Protein AF-A0A5B1R1D9-F1 (afdb_monomer_lite)

Radius of gyration: 29.88 Å; chains: 1; bounding box: 105×43×85 Å

Foldseek 3Di:
DDDDDDDDDDDDDDDDDDDDDPPDDDPPPDDPPLLVFQAPADPVRDQDQFDPVQLVVQVVLLVVLLVVCCVPVVLVPADFDDDDPVCVVVFLVLLVLLQVLLVVCVVCLSRSLRRGDPVRSNVLSSLSSVSNVLSVQQNVQVPDPHRTHNDDPVRSVVSSVSSVSSVVSSVVSVVVVVVVVVVPDDPDPPPDDDD

Structure (mmCIF, N/CA/C/O backbone):
data_AF-A0A5B1R1D9-F1
#
_entry.id   AF-A0A5B1R1D9-F1
#
loop_
_atom_site.group_PDB
_atom_site.id
_atom_site.type_symbol
_atom_site.label_atom_id
_atom_site.label_alt_id
_atom_site.label_comp_id
_atom_site.label_asym_id
_atom_site.label_entity_id
_atom_site.label_seq_id
_atom_site.pdbx_PDB_ins_code
_atom_site.Cartn_x
_atom_site.Cartn_y
_atom_site.Cartn_z
_atom_site.occupancy
_atom_site.B_iso_or_equiv
_atom_site.auth_seq_id
_atom_site.auth_comp_id
_atom_site.auth_asym_id
_atom_site.auth_atom_id
_atom_site.pdbx_PDB_model_num
ATOM 1 N N . MET A 1 1 ? -73.160 0.948 -35.561 1.00 44.47 1 MET A N 1
ATOM 2 C CA . MET A 1 1 ? -73.111 1.882 -36.702 1.00 44.47 1 MET A CA 1
ATOM 3 C C . MET A 1 1 ? -71.774 1.713 -37.413 1.00 44.47 1 MET A C 1
ATOM 5 O O . MET A 1 1 ? -70.763 1.690 -36.722 1.00 44.47 1 MET A O 1
ATOM 9 N N . PRO A 1 2 ? -71.786 1.497 -38.738 1.00 58.62 2 PRO A N 1
ATOM 10 C CA . PRO A 1 2 ? -70.609 1.308 -39.593 1.00 58.62 2 PRO A CA 1
ATOM 11 C C . PRO A 1 2 ? -70.037 2.664 -40.048 1.00 58.62 2 PRO A C 1
ATOM 13 O O . PRO A 1 2 ? -70.790 3.632 -40.031 1.00 58.62 2 PRO A O 1
ATOM 16 N N . HIS A 1 3 ? -68.767 2.724 -40.475 1.00 57.34 3 HIS A N 1
ATOM 17 C CA . HIS A 1 3 ? -68.218 3.563 -41.574 1.00 57.34 3 HIS A CA 1
ATOM 18 C C . HIS A 1 3 ? -66.685 3.362 -41.628 1.00 57.34 3 HIS A C 1
ATOM 20 O O . HIS A 1 3 ? -65.995 3.669 -40.666 1.00 57.34 3 HIS A O 1
ATOM 26 N N . GLN A 1 4 ? -66.161 2.570 -42.570 1.00 53.78 4 GLN A N 1
ATOM 27 C CA . GLN A 1 4 ? -65.771 2.900 -43.959 1.00 53.78 4 GLN A CA 1
ATOM 28 C C . GLN A 1 4 ? -64.360 3.528 -44.094 1.00 53.78 4 GLN A C 1
ATOM 30 O O . GLN A 1 4 ? -64.168 4.720 -43.892 1.00 53.78 4 GLN A O 1
ATOM 35 N N . GLN A 1 5 ? -63.402 2.678 -44.504 1.00 50.50 5 GLN A N 1
ATOM 36 C CA . GLN A 1 5 ? -62.302 2.966 -45.460 1.00 50.50 5 GLN A CA 1
ATOM 37 C C . GLN A 1 5 ? -62.889 3.458 -46.813 1.00 50.50 5 GLN A C 1
ATOM 39 O O . GLN A 1 5 ? -64.090 3.240 -46.990 1.00 50.50 5 GLN A O 1
ATOM 44 N N . PRO A 1 6 ? -62.146 4.022 -47.808 1.00 66.62 6 PRO A N 1
ATOM 45 C CA . PRO A 1 6 ? -60.776 3.685 -48.267 1.00 66.62 6 PRO A CA 1
ATOM 46 C C . PRO A 1 6 ? -59.923 4.943 -48.639 1.00 66.62 6 PRO A C 1
ATOM 48 O O . PRO A 1 6 ? -60.362 6.060 -48.413 1.00 66.62 6 PRO A O 1
ATOM 51 N N . GLN A 1 7 ? -58.667 4.872 -49.111 1.00 55.12 7 GLN A N 1
ATOM 52 C CA . GLN A 1 7 ? -58.340 4.851 -50.553 1.00 55.12 7 GLN A CA 1
ATOM 53 C C . GLN A 1 7 ? -56.812 4.755 -50.800 1.00 55.12 7 GLN A C 1
ATOM 55 O O . GLN A 1 7 ? -56.013 5.400 -50.127 1.00 55.12 7 GLN A O 1
ATOM 60 N N . GLN A 1 8 ? -56.453 3.916 -51.779 1.00 55.78 8 GLN A N 1
ATOM 61 C CA . GLN A 1 8 ? -55.128 3.610 -52.352 1.00 55.78 8 GLN A CA 1
ATOM 62 C C . GLN A 1 8 ? -54.678 4.691 -53.362 1.00 55.78 8 GLN A C 1
ATOM 64 O O . GLN A 1 8 ? -55.538 5.330 -53.966 1.00 55.78 8 GLN A O 1
ATOM 69 N N . SER A 1 9 ? -53.381 4.873 -53.666 1.00 54.44 9 SER A N 1
ATOM 70 C CA . SER A 1 9 ? -52.632 4.331 -54.846 1.00 54.44 9 SER A CA 1
ATOM 71 C C . SER A 1 9 ? -51.340 5.187 -55.075 1.00 54.44 9 SER A C 1
ATOM 73 O O . SER A 1 9 ? -51.210 6.201 -54.394 1.00 54.44 9 SER A O 1
ATOM 75 N N . PRO A 1 10 ? -50.469 4.965 -56.093 1.00 57.84 10 PRO A N 1
ATOM 76 C CA . PRO A 1 10 ? -49.527 3.856 -56.319 1.00 57.84 10 PRO A CA 1
ATOM 77 C C . PRO A 1 10 ? -48.052 4.314 -56.616 1.00 57.84 10 PRO A C 1
ATOM 79 O O . PRO A 1 10 ? -47.733 5.496 -56.594 1.00 57.84 10 PRO A O 1
ATOM 82 N N . ALA A 1 11 ? -47.185 3.318 -56.875 1.00 47.16 11 ALA A N 1
ATOM 83 C CA . ALA A 1 11 ? -45.729 3.241 -57.187 1.00 47.16 11 ALA A CA 1
ATOM 84 C C . ALA A 1 11 ? -45.217 4.103 -58.404 1.00 47.16 11 ALA A C 1
ATOM 86 O O . ALA A 1 11 ? -46.068 4.785 -58.971 1.00 47.16 11 ALA A O 1
ATOM 87 N N . PRO A 1 12 ? -43.938 4.063 -58.919 1.00 56.94 12 PRO A N 1
ATOM 88 C CA . PRO A 1 12 ? -42.865 3.057 -58.720 1.00 56.94 12 PRO A CA 1
ATOM 89 C C . PRO A 1 12 ? -41.354 3.492 -58.836 1.00 56.94 12 PRO A C 1
ATOM 91 O O . PRO A 1 12 ? -41.014 4.616 -59.179 1.00 56.94 12 PRO A O 1
ATOM 94 N N . SER A 1 13 ? -40.466 2.499 -58.629 1.00 50.03 13 SER A N 1
ATOM 95 C CA . SER A 1 13 ? -39.144 2.257 -59.274 1.00 50.03 13 SER A CA 1
ATOM 96 C C . SER A 1 13 ? -37.893 3.117 -58.985 1.00 50.03 13 SER A C 1
ATOM 98 O O . SER A 1 13 ? -37.795 4.250 -59.441 1.00 50.03 13 SER A O 1
ATOM 100 N N . GLN A 1 14 ? -36.851 2.478 -58.417 1.00 54.19 14 GLN A N 1
ATOM 101 C CA . GLN A 1 14 ? -35.516 2.186 -59.024 1.00 54.19 14 GLN A CA 1
ATOM 102 C C . GLN A 1 14 ? -34.505 1.806 -57.911 1.00 54.19 14 GLN A C 1
ATOM 104 O O . GLN A 1 14 ? -34.339 2.544 -56.951 1.00 54.19 14 GLN A O 1
ATOM 109 N N . GLN A 1 15 ? -34.041 0.551 -57.829 1.00 43.66 15 GLN A N 1
ATOM 110 C CA . GLN A 1 15 ? -32.824 -0.023 -58.449 1.00 43.66 15 GLN A CA 1
ATOM 111 C C . GLN A 1 15 ? -31.473 0.528 -57.922 1.00 43.66 15 GLN A C 1
ATOM 113 O O . GLN A 1 15 ? -31.020 1.553 -58.404 1.00 43.66 15 GLN A O 1
ATOM 118 N N . SER A 1 16 ? -30.868 -0.247 -56.993 1.00 43.53 16 SER A N 1
ATOM 119 C CA . SER A 1 16 ? -29.450 -0.690 -56.825 1.00 43.53 16 SER A CA 1
ATOM 120 C C . SER A 1 16 ? -28.264 0.311 -56.915 1.00 43.53 16 SER A C 1
ATOM 122 O O . SER A 1 16 ? -28.407 1.340 -57.557 1.00 43.53 16 SER A O 1
ATOM 124 N N . PRO A 1 17 ? -27.041 0.013 -56.386 1.00 53.25 17 PRO A N 1
ATOM 125 C CA . PRO A 1 17 ? -26.526 -1.250 -55.836 1.00 53.25 17 PRO A CA 1
ATOM 126 C C . PRO A 1 17 ? -25.773 -1.138 -54.482 1.00 53.25 17 PRO A C 1
ATOM 128 O O . PRO A 1 17 ? -25.649 -0.083 -53.871 1.00 53.25 17 PRO A O 1
ATOM 131 N N . LEU A 1 18 ? -25.278 -2.300 -54.044 1.00 52.84 18 LEU A N 1
ATOM 132 C CA . LEU A 1 18 ? -24.386 -2.559 -52.917 1.00 52.84 18 LEU A CA 1
ATOM 133 C C . LEU A 1 18 ? -23.243 -1.541 -52.757 1.00 52.84 18 LEU A C 1
ATOM 135 O O . LEU A 1 18 ? -22.461 -1.339 -53.685 1.00 52.84 18 LEU A O 1
ATOM 139 N N . GLN A 1 19 ? -23.036 -1.070 -51.526 1.00 51.59 19 GLN A N 1
ATOM 140 C CA . GLN A 1 19 ? -21.701 -0.708 -51.062 1.00 51.59 19 GLN A CA 1
ATOM 141 C C . GLN A 1 19 ? -21.486 -1.239 -49.646 1.00 51.59 19 GLN A C 1
ATOM 143 O O . GLN A 1 19 ? -22.067 -0.784 -48.663 1.00 51.59 19 GLN A O 1
ATOM 148 N N . SER A 1 20 ? -20.685 -2.295 -49.603 1.00 50.81 20 SER A N 1
ATOM 149 C CA . SER A 1 20 ? -20.106 -2.887 -48.416 1.00 50.81 20 SER A CA 1
ATOM 150 C C . SER A 1 20 ? -19.097 -1.904 -47.829 1.00 50.81 20 SER A C 1
ATOM 152 O O . SER A 1 20 ? -17.991 -1.805 -48.349 1.00 50.81 20 SER A O 1
ATOM 154 N N . ASP A 1 21 ? -19.448 -1.218 -46.745 1.00 45.75 21 ASP A N 1
ATOM 155 C CA . ASP A 1 21 ? -18.449 -0.626 -45.855 1.00 45.75 21 ASP A CA 1
ATOM 156 C C . ASP A 1 21 ? -18.510 -1.358 -44.516 1.00 45.75 21 ASP A C 1
ATOM 158 O O . ASP A 1 21 ? -19.219 -1.019 -43.567 1.00 45.75 21 ASP A O 1
ATOM 162 N N . GLN A 1 22 ? -17.796 -2.481 -44.515 1.00 50.91 22 GLN A N 1
ATOM 163 C CA . GLN A 1 22 ? -17.362 -3.190 -43.328 1.00 50.91 22 GLN A CA 1
ATOM 164 C C . GLN A 1 22 ? -16.321 -2.302 -42.641 1.00 50.91 22 GLN A C 1
ATOM 166 O O . GLN A 1 22 ? -15.119 -2.529 -42.760 1.00 50.91 22 GLN A O 1
ATOM 171 N N . GLN A 1 23 ? -16.782 -1.257 -41.949 1.00 48.56 23 GLN A N 1
ATOM 172 C CA . GLN A 1 23 ? -15.903 -0.454 -41.116 1.00 48.56 23 GLN A CA 1
ATOM 173 C C . GLN A 1 23 ? -15.704 -1.186 -39.794 1.00 48.56 23 GLN A C 1
ATOM 175 O O . GLN A 1 23 ? -16.519 -1.159 -38.869 1.00 48.56 23 GLN A O 1
ATOM 180 N N . SER A 1 24 ? -14.606 -1.927 -39.793 1.00 47.88 24 SER A N 1
ATOM 181 C CA . SER A 1 24 ? -14.054 -2.669 -38.684 1.00 47.88 24 SER A CA 1
ATOM 182 C C . SER A 1 24 ? -14.042 -1.858 -37.397 1.00 47.88 24 SER A C 1
ATOM 184 O O . SER A 1 24 ? -13.591 -0.716 -37.324 1.00 47.88 24 SER A O 1
ATOM 186 N N . GLN A 1 25 ? -14.506 -2.549 -36.365 1.00 50.06 25 GLN A N 1
ATOM 187 C CA . GLN A 1 25 ? -14.185 -2.325 -34.974 1.00 50.06 25 GLN A CA 1
ATOM 188 C C . GLN A 1 25 ? -12.697 -1.998 -34.798 1.00 50.06 25 GLN A C 1
ATOM 190 O O . GLN A 1 25 ? -11.823 -2.819 -35.058 1.00 50.06 25 GLN A O 1
ATOM 195 N N . SER A 1 26 ? -12.427 -0.837 -34.227 1.00 46.50 26 SER A N 1
ATOM 196 C CA . SER A 1 26 ? -11.326 -0.677 -33.284 1.00 46.50 26 SER A CA 1
ATOM 197 C C . SER A 1 26 ? -11.817 0.266 -32.201 1.00 46.50 26 SER A C 1
ATOM 199 O O . SER A 1 26 ? -11.442 1.433 -32.113 1.00 46.50 26 SER A O 1
ATOM 201 N N . GLN A 1 27 ? -12.745 -0.262 -31.401 1.00 43.56 27 GLN A N 1
ATOM 202 C CA . GLN A 1 27 ? -13.033 0.261 -30.080 1.00 43.56 27 GLN A CA 1
ATOM 203 C C . GLN A 1 27 ? -11.793 -0.057 -29.243 1.00 43.56 27 GLN A C 1
ATOM 205 O O . GLN A 1 27 ? -11.693 -1.106 -28.612 1.00 43.56 27 GLN A O 1
ATOM 210 N N . SER A 1 28 ? -10.793 0.817 -29.342 1.00 43.50 28 SER A N 1
ATOM 211 C CA . SER A 1 28 ? -9.636 0.833 -28.462 1.00 43.50 28 SER A CA 1
ATOM 212 C C . SER A 1 28 ? -10.170 1.105 -27.064 1.00 43.50 28 SER A C 1
ATOM 214 O O . SER A 1 28 ? -10.363 2.254 -26.670 1.00 43.50 28 SER A O 1
ATOM 216 N N . GLN A 1 29 ? -10.495 0.032 -26.343 1.00 43.81 29 GLN A N 1
ATOM 217 C CA . GLN A 1 29 ? -10.652 0.069 -24.903 1.00 43.81 29 GLN A CA 1
ATOM 218 C C . GLN A 1 29 ? -9.316 0.543 -24.350 1.00 43.81 29 GLN A C 1
ATOM 220 O O . GLN A 1 29 ? -8.357 -0.218 -24.233 1.00 43.81 29 GLN A O 1
ATOM 225 N N . SER A 1 30 ? -9.243 1.842 -24.085 1.00 45.53 30 SER A N 1
ATOM 226 C CA . SER A 1 30 ? -8.209 2.426 -23.257 1.00 45.53 30 SER A CA 1
ATOM 227 C C . SER A 1 30 ? -8.164 1.603 -21.969 1.00 45.53 30 SER A C 1
ATOM 229 O O . SER A 1 30 ? -9.195 1.516 -21.292 1.00 45.53 30 SER A O 1
ATOM 231 N N . PRO A 1 31 ? -7.029 0.980 -21.616 1.00 45.72 31 PRO A N 1
ATOM 232 C CA . PRO A 1 31 ? -6.899 0.377 -20.304 1.00 45.72 31 PRO A CA 1
ATOM 233 C C . PRO A 1 31 ? -7.218 1.437 -19.237 1.00 45.72 31 PRO A C 1
ATOM 235 O O . PRO A 1 31 ? -6.887 2.616 -19.432 1.00 45.72 31 PRO A O 1
ATOM 238 N N . PRO A 1 32 ? -7.883 1.070 -18.128 1.00 44.41 32 PRO A N 1
ATOM 239 C CA . PRO A 1 32 ? -8.187 2.011 -17.061 1.00 44.41 32 PRO A CA 1
ATOM 240 C C . PRO A 1 32 ? -6.901 2.727 -16.636 1.00 44.41 32 PRO A C 1
ATOM 242 O O . PRO A 1 32 ? -5.861 2.101 -16.431 1.00 44.41 32 PRO A O 1
ATOM 245 N N . ALA A 1 33 ? -6.978 4.054 -16.499 1.00 49.69 33 ALA A N 1
ATOM 246 C CA . ALA A 1 33 ? -5.853 4.972 -16.275 1.00 49.69 33 ALA A CA 1
ATOM 247 C C . ALA A 1 33 ? -4.948 4.639 -15.062 1.00 49.69 33 ALA A C 1
ATOM 249 O O . ALA A 1 33 ? -3.899 5.253 -14.878 1.00 49.69 33 ALA A O 1
ATOM 250 N N . GLN A 1 34 ? -5.317 3.651 -14.247 1.00 50.94 34 GLN A N 1
ATOM 251 C CA . GLN A 1 34 ? -4.526 3.132 -13.133 1.00 50.94 34 GLN A CA 1
ATOM 252 C C . GLN A 1 34 ? -3.411 2.161 -13.568 1.00 50.94 34 GLN A C 1
ATOM 254 O O . GLN A 1 34 ? -2.420 2.034 -12.855 1.00 50.94 34 GLN A O 1
ATOM 259 N N . GLN A 1 35 ? -3.490 1.554 -14.760 1.00 49.78 35 GLN A N 1
ATOM 260 C CA . GLN A 1 35 ? -2.424 0.683 -15.292 1.00 49.78 35 GLN A CA 1
ATOM 261 C C . GLN A 1 35 ? -1.182 1.455 -15.773 1.00 49.78 35 GLN A C 1
ATOM 263 O O . GLN A 1 35 ? -0.096 0.890 -15.887 1.00 49.78 35 GLN A O 1
ATOM 268 N N . ALA A 1 36 ? -1.295 2.768 -15.998 1.00 51.66 36 ALA A N 1
ATOM 269 C CA . ALA A 1 36 ? -0.187 3.604 -16.468 1.00 51.66 36 ALA A CA 1
ATOM 270 C C . ALA A 1 36 ? 0.819 3.997 -15.365 1.00 51.66 36 ALA A C 1
ATOM 272 O O . ALA A 1 36 ? 1.808 4.676 -15.647 1.00 51.66 36 ALA A O 1
ATOM 273 N N . ILE A 1 37 ? 0.564 3.625 -14.105 1.00 52.53 37 ILE A N 1
ATOM 274 C CA . ILE A 1 37 ? 1.325 4.117 -12.946 1.00 52.53 37 ILE A CA 1
ATOM 275 C C . ILE A 1 37 ? 2.631 3.329 -12.745 1.00 52.53 37 ILE A C 1
ATOM 277 O O . ILE A 1 37 ? 3.617 3.899 -12.282 1.00 52.53 37 ILE A O 1
ATOM 281 N N . MET A 1 38 ? 2.679 2.055 -13.150 1.00 55.06 38 MET A N 1
ATOM 282 C CA . MET A 1 38 ? 3.865 1.208 -12.957 1.00 55.06 38 MET A CA 1
ATOM 283 C C . MET A 1 38 ? 4.877 1.215 -14.099 1.00 55.06 38 MET A C 1
ATOM 285 O O . MET A 1 38 ? 5.954 0.653 -13.951 1.00 55.06 38 MET A O 1
ATOM 289 N N . GLN A 1 39 ? 4.576 1.845 -15.232 1.00 57.94 39 GLN A N 1
ATOM 290 C CA . GLN A 1 39 ? 5.407 1.662 -16.418 1.00 57.94 39 GLN A CA 1
ATOM 291 C C . GLN A 1 39 ? 6.483 2.742 -16.535 1.00 57.94 39 GLN A C 1
ATOM 293 O O . GLN A 1 39 ? 6.282 3.760 -17.202 1.00 57.94 39 GLN A O 1
ATOM 298 N N . GLY A 1 40 ? 7.653 2.512 -15.937 1.00 55.12 40 GLY A N 1
ATOM 299 C CA . GLY A 1 40 ? 8.900 3.144 -16.367 1.00 55.12 40 GLY A CA 1
ATOM 300 C C . GLY A 1 40 ? 9.253 2.711 -17.795 1.00 55.12 40 GLY A C 1
ATOM 301 O O . GLY A 1 40 ? 10.027 1.782 -17.997 1.00 55.12 40 GLY A O 1
ATOM 302 N N . ARG A 1 41 ? 8.639 3.340 -18.807 1.00 57.06 41 ARG A N 1
ATOM 303 C CA . ARG A 1 41 ? 8.979 3.101 -20.218 1.00 57.06 41 ARG A CA 1
ATOM 304 C C . ARG A 1 41 ? 10.194 3.932 -20.618 1.00 57.06 41 ARG A C 1
ATOM 306 O O . ARG A 1 41 ? 10.213 5.143 -20.396 1.00 57.06 41 ARG A O 1
ATOM 313 N N . LEU A 1 42 ? 11.157 3.289 -21.271 1.00 56.88 42 LEU A N 1
ATOM 314 C CA . LEU A 1 42 ? 12.216 3.951 -22.035 1.00 56.88 42 LEU A CA 1
ATOM 315 C C . LEU A 1 42 ? 11.600 4.810 -23.162 1.00 56.88 42 LEU A C 1
ATOM 317 O O . LEU A 1 42 ? 10.457 4.565 -23.553 1.00 56.88 42 LEU A O 1
ATOM 321 N N . PRO A 1 43 ? 12.337 5.778 -23.744 1.00 48.84 43 PRO A N 1
ATOM 322 C CA . PRO A 1 43 ? 11.839 6.602 -24.853 1.00 48.84 43 PRO A CA 1
ATOM 323 C C . PRO A 1 43 ? 11.338 5.787 -26.060 1.00 48.84 43 PRO A C 1
ATOM 325 O O . PRO A 1 43 ? 10.461 6.241 -26.785 1.00 48.84 43 PRO A O 1
ATOM 328 N N . ASN A 1 44 ? 11.828 4.554 -26.225 1.00 51.41 44 ASN A N 1
ATOM 329 C CA . ASN A 1 44 ? 11.363 3.593 -27.233 1.00 51.41 44 ASN A CA 1
ATOM 330 C C . ASN A 1 44 ? 10.121 2.776 -26.823 1.00 51.41 44 ASN A C 1
ATOM 332 O O . ASN A 1 44 ? 9.751 1.825 -27.505 1.00 51.41 44 ASN A O 1
ATOM 336 N N . GLY A 1 45 ? 9.494 3.084 -25.688 1.00 57.66 45 GLY A N 1
ATOM 337 C CA . GLY A 1 45 ? 8.324 2.369 -25.181 1.00 57.66 45 GLY A CA 1
ATOM 338 C C . GLY A 1 45 ? 8.616 1.007 -24.540 1.00 57.66 45 GLY A C 1
ATOM 339 O O . GLY A 1 45 ? 7.673 0.363 -24.088 1.00 57.66 45 GLY A O 1
ATOM 340 N N . GLN A 1 46 ? 9.881 0.576 -24.468 1.00 59.91 46 GLN A N 1
ATOM 341 C CA . GLN A 1 46 ? 10.266 -0.679 -23.816 1.00 59.91 46 GLN A CA 1
ATOM 342 C C . GLN A 1 46 ? 10.242 -0.543 -22.293 1.00 59.91 46 GLN A C 1
ATOM 344 O O . GLN A 1 46 ? 10.684 0.467 -21.739 1.00 59.91 46 GLN A O 1
ATOM 349 N N . LEU A 1 47 ? 9.715 -1.570 -21.631 1.00 68.12 47 LEU A N 1
ATOM 350 C CA . LEU A 1 47 ? 9.777 -1.709 -20.186 1.00 68.12 47 LEU A CA 1
ATOM 351 C C . LEU A 1 47 ? 11.200 -2.085 -19.777 1.00 68.12 47 LEU A C 1
ATOM 353 O O . LEU A 1 47 ? 11.759 -3.041 -20.309 1.00 68.12 47 LEU A O 1
ATOM 357 N N . CYS A 1 48 ? 11.785 -1.331 -18.849 1.00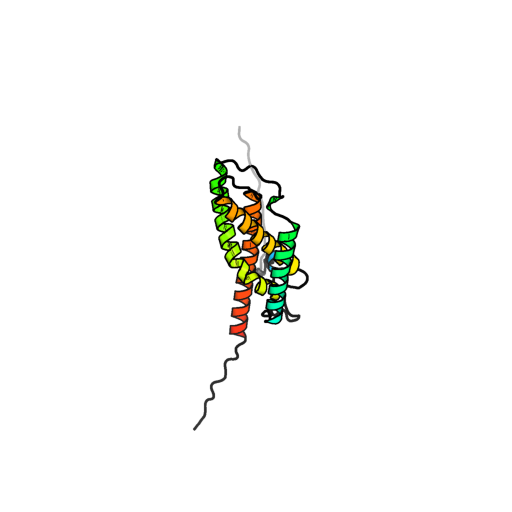 69.25 48 CYS A N 1
ATOM 358 C CA . CYS A 1 48 ? 13.117 -1.637 -18.344 1.00 69.25 48 CYS A CA 1
ATOM 359 C C . CYS A 1 48 ? 13.011 -2.523 -17.100 1.00 69.25 48 CYS A C 1
ATOM 361 O O . CYS A 1 48 ? 12.211 -2.250 -16.201 1.00 69.25 48 CYS A O 1
ATOM 363 N N . ARG A 1 49 ? 13.828 -3.576 -17.040 1.00 82.31 49 ARG A N 1
ATOM 364 C CA . ARG A 1 49 ? 14.004 -4.359 -15.816 1.00 82.31 49 ARG A CA 1
ATOM 365 C C . ARG A 1 49 ? 14.692 -3.465 -14.773 1.00 82.31 49 ARG A C 1
ATOM 367 O O . ARG A 1 49 ? 15.665 -2.802 -15.136 1.00 82.31 49 ARG A O 1
ATOM 374 N N . PRO A 1 50 ? 14.226 -3.441 -13.512 1.00 86.25 50 PRO A N 1
ATOM 375 C CA . PRO A 1 50 ? 14.886 -2.662 -12.475 1.00 86.25 50 PRO A CA 1
ATOM 376 C C . PRO A 1 50 ? 16.309 -3.185 -12.277 1.00 86.25 50 PRO A C 1
ATOM 378 O O . PRO A 1 50 ? 16.543 -4.401 -12.274 1.00 86.25 50 PRO A O 1
ATOM 381 N N . THR A 1 51 ? 17.261 -2.271 -12.139 1.00 90.00 51 THR A N 1
ATOM 382 C CA . THR A 1 51 ? 18.654 -2.620 -11.862 1.00 90.00 51 THR A CA 1
ATOM 383 C C . THR A 1 51 ? 18.838 -2.976 -10.386 1.00 90.00 51 THR A C 1
ATOM 385 O O . THR A 1 51 ? 17.975 -2.711 -9.547 1.00 90.00 51 THR A O 1
ATOM 388 N N . ALA A 1 52 ? 19.980 -3.578 -10.042 1.00 92.94 52 ALA A N 1
ATOM 389 C CA . ALA A 1 52 ? 20.315 -3.841 -8.642 1.00 92.94 52 ALA A CA 1
ATOM 390 C C . ALA A 1 52 ? 20.415 -2.541 -7.819 1.00 92.94 52 ALA A C 1
ATOM 392 O O . ALA A 1 52 ? 20.019 -2.529 -6.655 1.00 92.94 52 ALA A O 1
ATOM 393 N N . GLU A 1 53 ? 20.885 -1.451 -8.434 1.00 93.25 53 GLU A N 1
ATOM 394 C CA . GLU A 1 53 ? 20.947 -0.124 -7.812 1.00 93.25 53 GLU A CA 1
ATOM 395 C C . GLU A 1 53 ? 19.545 0.425 -7.523 1.00 93.25 53 GLU A C 1
ATOM 397 O O . GLU A 1 53 ? 19.302 0.890 -6.413 1.00 93.25 53 GLU A O 1
ATOM 402 N N . ASP A 1 54 ? 18.594 0.284 -8.456 1.00 91.06 54 ASP A N 1
ATOM 403 C CA . ASP A 1 54 ? 17.204 0.721 -8.244 1.00 91.06 54 ASP A CA 1
ATOM 404 C C . ASP A 1 54 ? 16.523 -0.042 -7.094 1.00 91.06 54 ASP A C 1
ATOM 406 O O . ASP A 1 54 ? 15.772 0.532 -6.301 1.00 91.06 54 ASP A O 1
ATOM 410 N N . ILE A 1 55 ? 16.784 -1.350 -6.992 1.00 94.62 55 ILE A N 1
ATOM 411 C CA . ILE A 1 55 ? 16.248 -2.200 -5.918 1.00 94.62 55 ILE A CA 1
ATOM 412 C C . ILE A 1 55 ? 16.879 -1.823 -4.574 1.00 94.62 55 ILE A C 1
ATOM 414 O O . ILE A 1 55 ? 16.185 -1.789 -3.553 1.00 94.62 55 ILE A O 1
ATOM 418 N N . HIS A 1 56 ? 18.182 -1.533 -4.559 1.00 96.69 56 HIS A N 1
ATOM 419 C CA . HIS A 1 56 ? 18.878 -1.086 -3.358 1.00 96.69 56 HIS A CA 1
ATOM 420 C C . HIS A 1 56 ? 18.341 0.268 -2.878 1.00 96.69 56 HIS A C 1
ATOM 422 O O . HIS A 1 56 ? 17.939 0.372 -1.720 1.00 96.69 56 HIS A O 1
ATOM 428 N N . GLU A 1 57 ? 18.203 1.245 -3.782 1.00 95.31 57 GLU A N 1
ATOM 429 C CA . GLU A 1 57 ? 17.582 2.548 -3.503 1.00 95.31 57 GLU A CA 1
ATOM 430 C C . GLU A 1 57 ? 16.177 2.369 -2.906 1.00 95.31 57 GLU A C 1
ATOM 432 O O . GLU A 1 57 ? 15.842 2.965 -1.881 1.00 95.31 57 GLU A O 1
ATOM 437 N N . GLY A 1 58 ? 15.358 1.500 -3.509 1.00 95.88 58 GLY A N 1
ATOM 438 C CA . GLY A 1 58 ? 14.024 1.186 -3.002 1.00 95.88 58 GLY A CA 1
ATOM 439 C C . GLY A 1 58 ? 14.046 0.575 -1.603 1.00 95.88 58 GLY A C 1
ATOM 440 O O . GLY A 1 58 ? 13.241 0.954 -0.752 1.00 95.88 58 GLY A O 1
ATOM 441 N N . THR A 1 59 ? 14.986 -0.333 -1.341 1.00 97.56 59 THR A N 1
ATOM 442 C CA . THR A 1 59 ? 15.158 -0.973 -0.029 1.00 97.56 59 THR A CA 1
ATOM 443 C C . THR A 1 59 ? 15.486 0.060 1.048 1.00 97.56 59 THR A C 1
ATOM 445 O O . THR A 1 59 ? 14.828 0.084 2.090 1.00 97.56 59 THR A O 1
ATOM 448 N N . GLU A 1 60 ? 16.451 0.945 0.789 1.00 97.94 60 GLU A N 1
ATOM 449 C CA . GLU A 1 60 ? 16.841 2.006 1.722 1.00 97.94 60 GLU A CA 1
ATOM 450 C C . GLU A 1 60 ? 15.702 3.000 1.962 1.00 97.94 60 GLU A C 1
ATOM 452 O O . GLU A 1 60 ? 15.391 3.327 3.110 1.00 97.94 60 GLU A O 1
ATOM 457 N N . PHE A 1 61 ? 15.031 3.438 0.892 1.00 97.44 61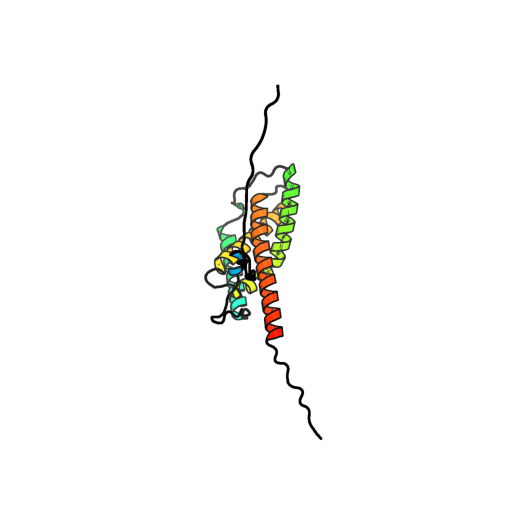 PHE A N 1
ATOM 458 C CA . PHE A 1 61 ? 13.892 4.348 0.980 1.00 97.44 61 PHE A CA 1
ATOM 459 C C . PHE A 1 61 ? 12.769 3.771 1.847 1.00 97.44 61 PHE A C 1
ATOM 461 O O . PHE A 1 61 ? 12.250 4.458 2.728 1.00 97.44 61 PHE A O 1
ATOM 468 N N . ILE A 1 62 ? 12.400 2.507 1.617 1.00 97.94 62 ILE A N 1
ATOM 469 C CA . ILE A 1 62 ? 11.335 1.828 2.362 1.00 97.94 62 ILE A CA 1
ATOM 470 C C . ILE A 1 62 ? 11.716 1.676 3.833 1.00 97.94 62 ILE A C 1
ATOM 472 O O . ILE A 1 62 ? 10.889 1.971 4.696 1.00 97.94 62 ILE A O 1
ATOM 476 N N . ALA A 1 63 ? 12.942 1.233 4.127 1.00 97.75 63 ALA A N 1
ATOM 477 C CA . ALA A 1 63 ? 13.412 1.050 5.498 1.00 97.75 63 ALA A CA 1
ATOM 478 C C . ALA A 1 63 ? 13.389 2.373 6.274 1.00 97.75 63 ALA A C 1
ATOM 480 O O . ALA A 1 63 ? 12.767 2.454 7.334 1.00 97.75 63 ALA A O 1
ATOM 481 N N . LYS A 1 64 ? 13.976 3.425 5.689 1.00 97.56 64 LYS A N 1
ATOM 482 C CA . LYS A 1 64 ? 14.011 4.766 6.274 1.00 97.56 64 LYS A CA 1
ATOM 483 C C . LYS A 1 64 ? 12.608 5.315 6.514 1.00 97.56 64 LYS A C 1
ATOM 485 O O . LYS A 1 64 ? 12.289 5.728 7.623 1.00 97.56 64 LYS A O 1
ATOM 490 N N . PHE A 1 65 ? 11.749 5.280 5.495 1.00 97.75 65 PHE A N 1
ATOM 491 C CA . PHE A 1 65 ? 10.394 5.810 5.618 1.00 97.75 65 PHE A CA 1
ATOM 492 C C . PHE A 1 65 ? 9.568 5.042 6.658 1.00 97.75 65 PHE A C 1
ATOM 494 O O . PHE A 1 65 ? 8.826 5.652 7.425 1.00 97.75 65 PHE A O 1
ATOM 501 N N . ARG A 1 66 ? 9.703 3.711 6.713 1.00 96.75 66 ARG A N 1
ATOM 502 C CA . ARG A 1 66 ? 9.010 2.876 7.702 1.00 96.75 66 ARG A CA 1
ATOM 503 C C . ARG A 1 66 ? 9.415 3.251 9.127 1.00 96.75 66 ARG A C 1
ATOM 505 O O . ARG A 1 66 ? 8.539 3.371 9.985 1.00 96.75 66 ARG A O 1
ATOM 512 N N . GLU A 1 67 ? 10.708 3.446 9.374 1.00 95.81 67 GLU A N 1
ATOM 513 C CA . GLU A 1 67 ? 11.230 3.868 10.677 1.00 95.81 67 GLU A CA 1
ATOM 514 C C . GLU A 1 67 ? 10.726 5.265 11.062 1.00 95.81 67 GLU A C 1
ATOM 516 O O . GLU A 1 67 ? 10.127 5.430 12.127 1.00 95.81 67 GLU A O 1
ATOM 521 N N . GLU A 1 68 ? 10.910 6.251 10.178 1.00 95.25 68 GLU A N 1
ATOM 522 C CA . GLU A 1 68 ? 10.488 7.641 10.394 1.00 95.25 68 GLU A CA 1
ATOM 523 C C . GLU A 1 68 ? 8.990 7.722 10.695 1.00 95.25 68 GLU A C 1
ATOM 525 O O . GLU A 1 68 ? 8.579 8.286 11.710 1.00 95.25 68 GLU A O 1
ATOM 530 N N . TRP A 1 69 ? 8.166 7.080 9.866 1.00 95.19 69 TRP A N 1
ATOM 531 C CA . TRP A 1 69 ? 6.718 7.124 10.017 1.00 95.19 69 TRP A CA 1
ATOM 532 C C . TRP A 1 69 ? 6.247 6.464 11.316 1.00 95.19 69 TRP A C 1
ATOM 534 O O . TRP A 1 69 ? 5.393 7.015 12.012 1.00 95.19 69 TRP A O 1
ATOM 544 N N . THR A 1 70 ? 6.818 5.308 11.675 1.00 93.00 70 THR A N 1
ATOM 545 C CA . THR A 1 70 ? 6.465 4.595 12.916 1.00 93.00 70 THR A CA 1
ATOM 546 C C . THR A 1 70 ? 6.830 5.423 14.148 1.00 93.00 70 THR A C 1
ATOM 548 O O . THR A 1 70 ? 6.046 5.500 15.096 1.00 93.00 70 THR A O 1
ATOM 551 N N . LYS A 1 71 ? 7.987 6.094 14.117 1.00 91.00 71 LYS A N 1
ATOM 552 C CA . LYS A 1 71 ? 8.449 6.979 15.191 1.00 91.00 71 LYS A CA 1
ATOM 553 C C . LYS A 1 71 ? 7.572 8.223 15.339 1.00 91.00 71 LYS A C 1
ATOM 555 O O . LYS A 1 71 ? 7.278 8.626 16.461 1.00 91.00 71 LYS A O 1
ATOM 560 N N . GLU A 1 72 ? 7.161 8.834 14.231 1.00 91.19 72 GLU A N 1
ATOM 561 C CA . GLU A 1 72 ? 6.377 10.073 14.238 1.00 91.19 72 GLU A CA 1
ATOM 562 C C . GLU A 1 72 ? 4.905 9.860 14.587 1.00 91.19 72 GLU A C 1
ATOM 564 O O . GLU A 1 72 ? 4.312 10.680 15.289 1.00 91.19 72 GLU A O 1
ATOM 569 N N . ARG A 1 73 ? 4.281 8.793 14.074 1.00 88.25 73 ARG A N 1
ATOM 570 C CA . ARG A 1 73 ? 2.823 8.645 14.156 1.00 88.25 73 ARG A CA 1
ATOM 571 C C . ARG A 1 73 ? 2.309 8.065 15.455 1.00 88.25 73 ARG A C 1
ATOM 573 O O . ARG A 1 73 ? 1.138 8.304 15.728 1.00 88.25 73 ARG A O 1
ATOM 580 N N . ASN A 1 74 ? 3.150 7.355 16.213 1.00 87.75 74 ASN A N 1
ATOM 581 C CA . ASN A 1 74 ? 2.803 6.685 17.469 1.00 87.75 74 ASN A CA 1
ATOM 582 C C . ASN A 1 74 ? 1.378 6.099 17.439 1.00 87.75 74 ASN A C 1
ATOM 584 O O . ASN A 1 74 ? 0.430 6.728 17.912 1.00 87.75 74 ASN A O 1
ATOM 588 N N . LEU A 1 75 ? 1.224 4.899 16.873 1.00 88.88 75 LEU A N 1
ATOM 589 C CA . LEU A 1 75 ? -0.091 4.277 16.671 1.00 88.88 75 LEU A CA 1
ATOM 590 C C . LEU A 1 75 ? -0.894 4.117 17.969 1.00 88.88 75 LEU A C 1
ATOM 592 O O . LEU A 1 75 ? -2.121 4.180 17.940 1.00 88.88 75 LEU A O 1
ATOM 596 N N . ASP A 1 76 ? -0.222 4.042 19.117 1.00 87.75 76 ASP A N 1
ATOM 597 C CA . ASP A 1 76 ? -0.882 3.999 20.418 1.00 87.75 76 ASP A CA 1
ATOM 598 C C . ASP A 1 76 ? -1.551 5.324 20.812 1.00 87.75 76 ASP A C 1
ATOM 600 O O . ASP A 1 76 ? -2.372 5.352 21.726 1.00 87.75 76 ASP A O 1
ATOM 604 N N . SER A 1 77 ? -1.256 6.426 20.129 1.00 88.88 77 SER A N 1
ATOM 605 C CA . SER A 1 77 ? -1.919 7.723 20.322 1.00 88.88 77 SER A CA 1
ATOM 606 C C . SER A 1 77 ? -3.022 7.994 19.295 1.00 88.88 77 SER A C 1
ATOM 608 O O . SER A 1 77 ? -3.678 9.033 19.361 1.00 88.88 77 SER A O 1
ATOM 610 N N . VAL A 1 78 ? -3.240 7.086 18.339 1.00 90.12 78 VAL A N 1
ATOM 611 C CA . VAL A 1 78 ? -4.277 7.235 17.312 1.00 90.12 78 VAL A CA 1
ATOM 612 C C . VAL A 1 78 ? -5.657 6.975 17.922 1.00 90.12 78 VAL A C 1
ATOM 614 O O . VAL A 1 78 ? -5.830 6.106 18.783 1.00 90.12 78 VAL A O 1
ATOM 617 N N . ALA A 1 79 ? -6.640 7.765 17.481 1.00 91.00 79 ALA A N 1
ATOM 618 C CA . ALA A 1 79 ? -8.029 7.615 17.893 1.00 91.00 79 ALA A CA 1
ATOM 619 C C . ALA A 1 79 ? -8.553 6.222 17.522 1.00 91.00 79 ALA A C 1
ATOM 621 O O . ALA A 1 79 ? -8.259 5.705 16.445 1.00 91.00 79 ALA A O 1
ATOM 622 N N . THR A 1 80 ? -9.330 5.622 18.419 1.00 93.62 80 THR A N 1
ATOM 623 C CA . THR A 1 80 ? -9.893 4.292 18.207 1.00 93.62 80 THR A CA 1
ATOM 624 C C . THR A 1 80 ? -11.332 4.360 17.712 1.00 93.62 80 THR A C 1
ATOM 626 O O . THR A 1 80 ? -12.087 5.286 18.013 1.00 93.62 80 THR A O 1
ATOM 629 N N . HIS A 1 81 ? -11.714 3.338 16.963 1.00 92.00 81 HIS A N 1
ATOM 630 C CA . HIS A 1 81 ? -13.060 3.093 16.490 1.00 92.00 81 HIS A CA 1
ATOM 631 C C . HIS A 1 81 ? -13.768 2.146 17.455 1.00 92.00 81 HIS A C 1
ATOM 633 O O . HIS A 1 81 ? -13.209 1.145 17.908 1.00 92.00 81 HIS A O 1
ATOM 639 N N . PHE A 1 82 ? -15.028 2.446 17.753 1.00 92.56 82 PHE A N 1
ATOM 640 C CA . PHE A 1 82 ? -15.893 1.489 18.421 1.00 92.56 82 PHE A CA 1
ATOM 641 C C . PHE A 1 82 ? -16.403 0.479 17.391 1.00 92.56 82 PHE A C 1
ATOM 643 O O . PHE A 1 82 ? -17.135 0.856 16.478 1.00 92.56 82 PHE A O 1
ATOM 650 N N . ILE A 1 83 ? -16.026 -0.792 17.549 1.00 92.00 83 ILE A N 1
ATOM 651 C CA . ILE A 1 83 ? -16.479 -1.884 16.680 1.00 92.00 83 ILE A CA 1
ATOM 652 C C . ILE A 1 83 ? -17.482 -2.757 17.449 1.00 92.00 83 ILE A C 1
ATOM 654 O O . ILE A 1 83 ? -17.086 -3.413 18.430 1.00 92.00 83 ILE A O 1
ATOM 658 N N . PRO A 1 84 ? -18.760 -2.787 17.023 1.00 92.19 84 PRO A N 1
ATOM 659 C CA . PRO A 1 84 ? -19.778 -3.658 17.595 1.00 92.19 84 PRO A CA 1
ATOM 660 C C . PRO A 1 84 ? -19.355 -5.127 17.561 1.00 92.19 84 PRO A C 1
ATOM 662 O O . PRO A 1 84 ? -18.743 -5.586 16.599 1.00 92.19 84 PRO A O 1
ATOM 665 N N . GLU A 1 85 ? -19.700 -5.891 18.596 1.00 90.19 85 GLU A N 1
ATOM 666 C CA . GLU A 1 85 ? -19.267 -7.288 18.732 1.00 90.19 85 GLU A CA 1
ATOM 667 C C . GLU A 1 85 ? -19.700 -8.168 17.548 1.00 90.19 85 GLU A C 1
ATOM 669 O O . GLU A 1 85 ? -18.922 -8.989 17.066 1.00 90.19 85 GLU A O 1
ATOM 674 N N . ASN A 1 86 ? -20.893 -7.916 17.004 1.00 94.00 86 ASN A N 1
ATOM 675 C CA . ASN A 1 86 ? -21.428 -8.598 15.825 1.00 94.00 86 ASN A CA 1
ATOM 676 C C . ASN A 1 86 ? -20.655 -8.303 14.525 1.00 94.00 86 ASN A C 1
ATOM 678 O O . ASN A 1 86 ? -20.808 -9.039 13.553 1.00 94.00 86 ASN A O 1
ATOM 682 N N . GLU A 1 87 ? -19.839 -7.248 14.486 1.00 93.38 87 GLU A N 1
ATOM 683 C CA . GLU A 1 87 ? -19.027 -6.871 13.322 1.00 93.38 87 GLU A CA 1
ATOM 684 C C . GLU A 1 87 ? -17.555 -7.274 13.468 1.00 93.38 87 GLU A C 1
ATOM 686 O O . GLU A 1 87 ? -16.833 -7.328 12.471 1.00 93.38 87 GLU A O 1
ATOM 691 N N . ARG A 1 88 ? -17.103 -7.618 14.683 1.00 92.81 88 ARG A N 1
ATOM 692 C CA . ARG A 1 88 ? -15.695 -7.950 14.958 1.00 92.81 88 ARG A CA 1
ATOM 693 C C . ARG A 1 88 ? -15.205 -9.155 14.172 1.00 92.81 88 ARG A C 1
ATOM 695 O O . ARG A 1 88 ? -14.112 -9.100 13.625 1.00 92.81 88 ARG A O 1
ATOM 702 N N . LEU A 1 89 ? -16.018 -10.210 14.075 1.00 93.56 89 LEU A N 1
ATOM 703 C CA . LEU A 1 89 ? -15.647 -11.407 13.314 1.00 93.56 89 LEU A CA 1
ATOM 704 C C . LEU A 1 89 ? -15.345 -11.054 11.851 1.00 93.56 89 LEU A C 1
ATOM 706 O O . LEU A 1 89 ? -14.295 -11.410 11.328 1.00 93.56 89 LEU A O 1
ATOM 710 N N . LYS A 1 90 ? -16.229 -10.268 11.229 1.00 95.12 90 LYS A N 1
ATOM 711 C CA . LYS A 1 90 ? -16.059 -9.793 9.854 1.00 95.12 90 LYS A CA 1
ATOM 712 C C . LYS A 1 90 ? -14.820 -8.911 9.705 1.00 95.12 90 LYS A C 1
ATOM 714 O O . LYS A 1 90 ? -14.102 -9.029 8.715 1.00 95.12 90 LYS A O 1
ATOM 719 N N . LEU A 1 91 ? -14.567 -8.029 10.672 1.00 95.62 91 LEU A N 1
ATOM 720 C CA . LEU A 1 91 ? -13.369 -7.194 10.678 1.00 95.62 91 LEU A CA 1
ATOM 721 C C . LEU A 1 91 ? -12.100 -8.053 10.709 1.00 95.62 91 LEU A C 1
ATOM 723 O O . LEU A 1 91 ? -11.193 -7.799 9.922 1.00 95.62 91 LEU A O 1
ATOM 727 N N . TYR A 1 92 ? -12.049 -9.077 11.565 1.00 95.56 92 TYR A N 1
ATOM 728 C CA . TYR A 1 92 ? -10.905 -9.986 11.660 1.00 95.56 92 TYR A CA 1
ATOM 729 C C . TYR A 1 92 ? -10.683 -10.776 10.370 1.00 95.56 92 TYR A C 1
ATOM 731 O O . TYR A 1 92 ? -9.565 -10.795 9.868 1.00 95.56 92 TYR A O 1
ATOM 739 N N . GLU A 1 93 ? -11.740 -11.320 9.763 1.00 96.38 93 GLU A N 1
ATOM 740 C CA . GLU A 1 93 ? -11.636 -12.013 8.472 1.00 96.38 93 GLU A CA 1
ATOM 741 C C . GLU A 1 93 ? -11.074 -11.103 7.369 1.00 96.38 93 GLU A C 1
ATOM 743 O O . GLU A 1 93 ? -10.209 -11.508 6.589 1.00 96.38 93 GLU A O 1
ATOM 748 N N . MET A 1 94 ? -11.547 -9.855 7.299 1.00 96.94 94 MET A N 1
ATOM 749 C CA . MET A 1 94 ? -11.043 -8.877 6.332 1.00 96.94 94 MET A CA 1
ATOM 750 C C . MET A 1 94 ? -9.593 -8.476 6.629 1.00 96.94 94 MET A C 1
ATOM 752 O O . MET A 1 94 ? -8.805 -8.275 5.702 1.00 96.94 94 MET A O 1
ATOM 756 N N . LEU A 1 95 ? -9.235 -8.361 7.908 1.00 97.31 95 LEU A N 1
ATOM 757 C CA . LEU A 1 95 ? -7.886 -8.027 8.344 1.00 97.31 95 LEU A CA 1
ATOM 758 C C . LEU A 1 95 ? -6.895 -9.150 8.030 1.00 97.31 95 LEU A C 1
ATOM 760 O O . LEU A 1 95 ? -5.805 -8.852 7.554 1.00 97.31 95 LEU A O 1
ATOM 764 N N . ASP A 1 96 ? -7.272 -10.415 8.216 1.00 97.25 96 ASP A N 1
ATOM 765 C CA . ASP A 1 96 ? -6.440 -11.571 7.866 1.00 97.25 96 ASP A CA 1
ATOM 766 C C . ASP A 1 96 ? -6.167 -11.630 6.358 1.00 97.25 96 ASP A C 1
ATOM 768 O O . ASP A 1 96 ? -5.029 -11.837 5.929 1.00 97.25 96 ASP A O 1
ATOM 772 N N . GLN A 1 97 ? -7.188 -11.372 5.532 1.00 97.38 97 GLN A N 1
ATOM 773 C CA . GLN A 1 97 ? -7.022 -11.284 4.077 1.00 97.38 97 GLN A CA 1
ATOM 774 C C . GLN A 1 97 ? -6.071 -10.151 3.677 1.00 97.38 97 GLN A C 1
ATOM 776 O O . GLN A 1 97 ? -5.225 -10.327 2.796 1.00 97.38 97 GLN A O 1
ATOM 781 N N . LEU A 1 98 ? -6.196 -8.986 4.321 1.00 98.00 98 LEU A N 1
ATOM 782 C CA . LEU A 1 98 ? -5.298 -7.860 4.095 1.00 98.00 98 LEU A CA 1
ATOM 783 C C . LEU A 1 98 ? -3.871 -8.176 4.561 1.00 98.00 98 LEU A C 1
ATOM 785 O O . LEU A 1 98 ? -2.930 -7.886 3.826 1.00 98.00 98 LEU A O 1
ATOM 789 N N . ALA A 1 99 ? -3.703 -8.798 5.728 1.00 97.38 99 ALA A N 1
ATOM 790 C CA . ALA A 1 99 ? -2.406 -9.167 6.289 1.00 97.38 99 ALA A CA 1
ATOM 791 C C . ALA A 1 99 ? -1.653 -10.148 5.384 1.00 97.38 99 ALA A C 1
ATOM 793 O O . ALA A 1 99 ? -0.479 -9.929 5.088 1.00 97.38 99 ALA A O 1
ATOM 794 N N . ALA A 1 100 ? -2.335 -11.173 4.866 1.00 97.38 100 ALA A N 1
ATOM 795 C CA . ALA A 1 100 ? -1.744 -12.114 3.918 1.00 97.38 100 ALA A CA 1
ATOM 796 C C . ALA A 1 100 ? -1.264 -11.416 2.631 1.00 97.38 100 ALA A C 1
ATOM 798 O O . ALA A 1 100 ? -0.144 -11.647 2.174 1.00 97.38 100 ALA A O 1
ATOM 799 N N . LEU A 1 101 ? -2.088 -10.525 2.069 1.00 97.44 101 LEU A N 1
ATOM 800 C CA . LEU A 1 101 ? -1.751 -9.761 0.866 1.00 97.44 101 LEU A CA 1
ATOM 801 C C . LEU A 1 101 ? -0.585 -8.788 1.097 1.00 97.44 101 LEU A C 1
ATOM 803 O O . LEU A 1 101 ? 0.296 -8.654 0.252 1.00 97.44 101 LEU A O 1
ATOM 807 N N . VAL A 1 102 ? -0.575 -8.102 2.237 1.00 97.06 102 VAL A N 1
ATOM 808 C CA . VAL A 1 102 ? 0.489 -7.174 2.635 1.00 97.06 102 VAL A CA 1
ATOM 809 C C . VAL A 1 102 ? 1.815 -7.901 2.822 1.00 97.06 102 VAL A C 1
ATOM 811 O O . VAL A 1 102 ? 2.829 -7.436 2.308 1.00 97.06 102 VAL A O 1
ATOM 814 N N . HIS A 1 103 ? 1.812 -9.045 3.506 1.00 96.62 103 HIS A N 1
ATOM 815 C CA . HIS A 1 103 ? 3.012 -9.853 3.715 1.00 96.62 103 HIS A CA 1
ATOM 816 C C . HIS A 1 103 ? 3.643 -10.279 2.377 1.00 96.62 103 HIS A C 1
ATOM 818 O O . HIS A 1 103 ? 4.864 -10.252 2.197 1.00 96.62 103 HIS A O 1
ATOM 824 N N . ASP A 1 104 ? 2.805 -10.635 1.402 1.00 95.50 104 ASP A N 1
ATOM 825 C CA . ASP A 1 104 ? 3.261 -10.947 0.052 1.00 95.50 104 ASP A CA 1
ATOM 826 C C . ASP A 1 104 ? 3.725 -9.702 -0.737 1.00 95.50 104 ASP A C 1
ATOM 828 O O . ASP A 1 104 ? 4.632 -9.772 -1.561 1.00 95.50 104 ASP A O 1
ATOM 832 N N . LEU A 1 105 ? 3.167 -8.524 -0.476 1.00 95.50 105 LEU A N 1
ATOM 833 C CA . LEU A 1 105 ? 3.632 -7.291 -1.109 1.00 95.50 105 LEU A CA 1
ATOM 834 C C . LEU A 1 105 ? 4.940 -6.765 -0.527 1.00 95.50 105 LEU A C 1
ATOM 836 O O . LEU A 1 105 ? 5.755 -6.248 -1.288 1.00 95.50 105 LEU A O 1
ATOM 840 N N . ASP A 1 106 ? 5.159 -6.886 0.783 1.00 95.19 106 ASP A N 1
ATOM 841 C CA . ASP A 1 106 ? 6.280 -6.251 1.487 1.00 95.19 106 ASP A CA 1
ATOM 842 C C . ASP A 1 106 ? 7.638 -6.615 0.868 1.00 95.19 106 ASP A C 1
ATOM 844 O O . ASP A 1 106 ? 8.494 -5.748 0.684 1.00 95.19 106 ASP A O 1
ATOM 848 N N . HIS A 1 107 ? 7.814 -7.872 0.454 1.00 94.19 107 HIS A N 1
ATOM 849 C CA . HIS A 1 107 ? 9.045 -8.335 -0.187 1.00 94.19 107 HIS A CA 1
ATOM 850 C C . HIS A 1 107 ? 9.180 -7.908 -1.663 1.00 94.19 107 HIS A C 1
ATOM 852 O O . HIS A 1 107 ? 10.274 -7.960 -2.226 1.00 94.19 107 HIS A O 1
ATOM 858 N N . LYS A 1 108 ? 8.089 -7.462 -2.296 1.00 95.06 108 LYS A N 1
ATOM 859 C CA . LYS A 1 108 ? 8.040 -6.980 -3.688 1.00 95.06 108 LYS A CA 1
ATOM 860 C C . LYS A 1 108 ? 8.202 -5.464 -3.782 1.00 95.06 108 LYS A C 1
ATOM 862 O O . LYS A 1 108 ? 8.592 -4.969 -4.840 1.00 95.06 108 LYS A O 1
ATOM 867 N N . LEU A 1 109 ? 7.951 -4.724 -2.696 1.00 96.19 109 LEU A N 1
ATOM 868 C CA . LEU A 1 109 ? 8.003 -3.258 -2.682 1.00 96.19 109 LEU A CA 1
ATOM 869 C C . LEU A 1 109 ? 9.330 -2.674 -3.208 1.00 96.19 109 LEU A C 1
ATOM 871 O O . LEU A 1 109 ? 9.252 -1.733 -4.000 1.00 96.19 109 LEU A O 1
ATOM 875 N N . PRO A 1 110 ? 10.529 -3.201 -2.872 1.00 96.06 110 PRO A N 1
ATOM 876 C CA . PRO A 1 110 ? 11.778 -2.670 -3.427 1.00 96.06 110 PRO A CA 1
ATOM 877 C C . PRO A 1 110 ? 11.871 -2.822 -4.950 1.00 96.06 110 PRO A C 1
ATOM 879 O O . PRO A 1 110 ? 12.320 -1.919 -5.651 1.00 96.06 110 PRO A O 1
ATOM 882 N N . VAL A 1 111 ? 11.385 -3.945 -5.482 1.00 94.62 111 VAL A N 1
ATOM 883 C CA . VAL A 1 111 ? 11.355 -4.195 -6.929 1.00 94.62 111 VAL A CA 1
ATOM 884 C C . VAL A 1 111 ? 10.332 -3.281 -7.603 1.00 94.62 111 VAL A C 1
ATOM 886 O O . VAL A 1 111 ? 10.638 -2.653 -8.614 1.00 94.62 111 VAL A O 1
ATOM 889 N N . MET A 1 112 ? 9.143 -3.137 -7.010 1.00 93.94 112 MET A N 1
ATOM 890 C CA . MET A 1 112 ? 8.121 -2.195 -7.477 1.00 93.94 112 MET A CA 1
ATOM 891 C C . MET A 1 112 ? 8.664 -0.764 -7.521 1.00 93.94 112 MET A C 1
ATOM 893 O O . MET A 1 112 ? 8.449 -0.068 -8.510 1.00 93.94 112 MET A O 1
ATOM 897 N N . TYR A 1 113 ? 9.415 -0.337 -6.503 1.00 93.81 113 TYR A N 1
ATOM 898 C CA . TYR A 1 113 ? 10.040 0.986 -6.464 1.00 93.81 113 TYR A CA 1
ATOM 899 C C . TYR A 1 113 ? 10.938 1.233 -7.685 1.00 93.81 113 TYR A C 1
ATOM 901 O O . TYR A 1 113 ? 10.833 2.288 -8.313 1.00 93.81 113 TYR A O 1
ATOM 909 N N . GLY A 1 114 ? 11.766 0.254 -8.060 1.00 91.00 114 GLY A N 1
ATOM 910 C CA . GLY A 1 114 ? 12.655 0.357 -9.220 1.00 91.00 114 GLY A CA 1
ATOM 911 C C . GLY A 1 114 ? 11.949 0.305 -10.580 1.00 91.00 114 GLY A C 1
ATOM 912 O O . GLY A 1 114 ? 12.460 0.835 -11.561 1.00 91.00 114 GLY A O 1
ATOM 913 N N . MET A 1 115 ? 10.765 -0.305 -10.661 1.00 88.19 115 MET A N 1
ATOM 914 C CA . MET A 1 115 ? 9.997 -0.415 -11.913 1.00 88.19 115 MET A CA 1
ATOM 915 C C . MET A 1 115 ? 9.182 0.843 -12.233 1.00 88.19 115 MET A C 1
ATOM 917 O O . MET A 1 115 ? 8.874 1.132 -13.393 1.00 88.19 115 MET A O 1
ATOM 921 N N . MET A 1 116 ? 8.800 1.588 -11.199 1.00 86.44 116 MET A N 1
ATOM 922 C CA . MET A 1 116 ? 7.900 2.727 -11.309 1.00 86.44 116 MET A CA 1
ATOM 923 C C . MET A 1 116 ? 8.616 4.006 -11.748 1.00 86.44 116 MET A C 1
ATOM 925 O O . MET A 1 116 ? 9.781 4.252 -11.440 1.00 86.44 116 MET A O 1
ATOM 929 N N . LYS A 1 117 ? 7.873 4.898 -12.414 1.00 82.00 117 LYS A N 1
ATOM 930 C CA . LYS A 1 117 ? 8.382 6.233 -12.745 1.00 82.00 117 LYS A CA 1
ATOM 931 C C . LYS A 1 117 ? 8.664 7.045 -11.475 1.00 82.00 117 LYS A C 1
ATOM 933 O O . LYS A 1 117 ? 7.873 7.023 -10.528 1.00 82.00 117 LYS A O 1
ATOM 938 N N . ARG A 1 118 ? 9.768 7.805 -11.482 1.00 81.50 118 ARG A N 1
ATOM 939 C CA . ARG A 1 118 ? 10.246 8.581 -10.321 1.00 81.50 118 ARG A CA 1
ATOM 940 C C . ARG A 1 118 ? 9.197 9.523 -9.725 1.00 81.50 118 ARG A C 1
ATOM 942 O O . ARG A 1 118 ? 9.129 9.639 -8.509 1.00 81.50 118 ARG A O 1
ATOM 949 N N . ASP A 1 119 ? 8.363 10.145 -10.553 1.00 80.75 119 ASP A N 1
ATOM 950 C CA . ASP A 1 119 ? 7.327 11.098 -10.138 1.00 80.75 119 ASP A CA 1
ATOM 951 C C . ASP A 1 119 ? 6.191 10.465 -9.318 1.00 80.75 119 ASP A C 1
ATOM 953 O O . ASP A 1 119 ? 5.520 11.168 -8.569 1.00 80.75 119 ASP A O 1
ATOM 957 N N . LYS A 1 120 ? 5.976 9.146 -9.432 1.00 80.50 120 LYS A N 1
ATOM 958 C CA . LYS A 1 120 ? 4.862 8.440 -8.769 1.00 80.50 120 LYS A CA 1
ATOM 959 C C . LYS A 1 120 ? 5.294 7.319 -7.831 1.00 80.50 120 LYS A C 1
ATOM 961 O O . LYS A 1 120 ? 4.486 6.888 -7.006 1.00 80.50 120 LYS A O 1
ATOM 966 N N . ARG A 1 121 ? 6.540 6.840 -7.943 1.00 88.19 121 ARG A N 1
ATOM 967 C CA . ARG A 1 121 ? 7.027 5.688 -7.167 1.00 88.19 121 ARG A CA 1
ATOM 968 C C . ARG A 1 121 ? 6.961 5.944 -5.667 1.00 88.19 121 ARG A C 1
ATOM 970 O O . ARG A 1 121 ? 6.428 5.122 -4.933 1.00 88.19 121 ARG A O 1
ATOM 977 N N . GLU A 1 122 ? 7.419 7.108 -5.209 1.00 93.12 122 GLU A N 1
ATOM 978 C CA . GLU A 1 122 ? 7.482 7.387 -3.775 1.00 93.12 122 GLU A CA 1
ATOM 979 C C . GLU A 1 122 ? 6.106 7.470 -3.128 1.00 93.12 122 GLU A C 1
ATOM 981 O O . GLU A 1 122 ? 5.908 6.913 -2.055 1.00 93.12 122 GLU A O 1
ATOM 986 N N . GLU A 1 123 ? 5.154 8.158 -3.762 1.00 92.75 123 GLU A N 1
ATOM 987 C CA . GLU A 1 123 ? 3.818 8.344 -3.196 1.00 92.75 123 GLU A CA 1
ATOM 988 C C . GLU A 1 123 ? 3.104 7.001 -3.021 1.00 92.75 123 GLU A C 1
ATOM 990 O O . GLU A 1 123 ? 2.545 6.729 -1.955 1.00 92.75 123 GLU A O 1
ATOM 995 N N . LEU A 1 124 ? 3.145 6.141 -4.045 1.00 92.75 124 LEU A N 1
ATOM 996 C CA . LEU A 1 124 ? 2.506 4.832 -3.963 1.00 92.75 124 LEU A CA 1
ATOM 997 C C . LEU A 1 124 ? 3.205 3.938 -2.938 1.00 92.75 124 LEU A C 1
ATOM 999 O O . LEU A 1 124 ? 2.533 3.319 -2.117 1.00 92.75 124 LEU A O 1
ATOM 1003 N N . ILE A 1 125 ? 4.539 3.892 -2.952 1.00 96.31 125 ILE A N 1
ATOM 1004 C CA . ILE A 1 125 ? 5.304 3.049 -2.029 1.00 96.31 125 ILE A CA 1
ATOM 1005 C C . ILE A 1 125 ? 5.099 3.510 -0.585 1.00 96.31 125 ILE A C 1
ATOM 1007 O O . ILE A 1 125 ? 4.835 2.673 0.272 1.00 96.31 125 ILE A O 1
ATOM 1011 N N . LYS A 1 126 ? 5.091 4.821 -0.311 1.00 96.94 126 LYS A N 1
ATOM 1012 C CA . LYS A 1 126 ? 4.754 5.366 1.015 1.00 96.94 126 LYS A CA 1
ATOM 1013 C C . LYS A 1 126 ? 3.373 4.895 1.477 1.00 96.94 126 LYS A C 1
ATOM 1015 O O . LYS A 1 126 ? 3.244 4.421 2.602 1.00 96.94 126 LYS A O 1
ATOM 1020 N N . LYS A 1 127 ? 2.349 4.955 0.615 1.00 96.69 127 LYS A N 1
ATOM 1021 C CA . LYS A 1 127 ? 0.999 4.455 0.944 1.00 96.69 127 LYS A CA 1
ATOM 1022 C C . LYS A 1 127 ? 1.000 2.961 1.269 1.00 96.69 127 LYS A C 1
ATOM 1024 O O . LYS A 1 127 ? 0.423 2.571 2.278 1.00 96.69 127 LYS A O 1
ATOM 1029 N N . LEU A 1 128 ? 1.664 2.138 0.460 1.00 97.62 128 LEU A N 1
ATOM 1030 C CA . LEU A 1 128 ? 1.730 0.689 0.683 1.00 97.62 128 LEU A CA 1
ATOM 1031 C C . LEU A 1 128 ? 2.500 0.332 1.962 1.00 97.62 128 LEU A C 1
ATOM 1033 O O . LEU A 1 128 ? 2.069 -0.549 2.701 1.00 97.62 128 LEU A O 1
ATOM 1037 N N . VAL A 1 129 ? 3.578 1.056 2.276 1.00 97.81 129 VAL A N 1
ATOM 1038 C CA . VAL A 1 129 ? 4.310 0.895 3.542 1.00 97.81 129 VAL A CA 1
ATOM 1039 C C . VAL A 1 129 ? 3.428 1.264 4.735 1.00 97.81 129 VAL A C 1
ATOM 1041 O O . VAL A 1 129 ? 3.401 0.522 5.713 1.00 97.81 129 VAL A O 1
ATOM 1044 N N . ILE A 1 130 ? 2.661 2.358 4.656 1.00 97.50 130 ILE A N 1
ATOM 1045 C CA . ILE A 1 130 ? 1.709 2.735 5.715 1.00 97.50 130 ILE A CA 1
ATOM 1046 C C . ILE A 1 130 ? 0.664 1.636 5.912 1.00 97.50 130 ILE A C 1
ATOM 1048 O O . ILE A 1 130 ? 0.408 1.243 7.048 1.00 97.50 130 ILE A O 1
ATOM 1052 N N . ILE A 1 131 ? 0.089 1.116 4.822 1.00 98.12 131 ILE A N 1
ATOM 1053 C CA . ILE A 1 131 ? -0.864 0.000 4.888 1.00 98.12 131 ILE A CA 1
ATOM 1054 C C . ILE A 1 131 ? -0.215 -1.201 5.579 1.00 98.12 131 ILE A C 1
ATOM 1056 O O . ILE A 1 131 ? -0.837 -1.778 6.468 1.00 98.12 131 ILE A O 1
ATOM 1060 N N . SER A 1 132 ? 1.030 -1.540 5.232 1.00 97.88 132 SER A N 1
ATOM 1061 C CA . SER A 1 132 ? 1.765 -2.638 5.867 1.00 97.88 132 SER A CA 1
ATOM 1062 C C . SER A 1 132 ? 1.903 -2.445 7.378 1.00 97.88 132 SER A C 1
ATOM 1064 O O . SER A 1 132 ? 1.477 -3.297 8.159 1.00 97.88 132 SER A O 1
ATOM 1066 N N . VAL A 1 133 ? 2.405 -1.283 7.805 1.00 96.88 133 VAL A N 1
ATOM 1067 C CA . VAL A 1 133 ? 2.611 -0.967 9.227 1.00 96.88 133 VAL A CA 1
ATOM 1068 C C . VAL A 1 133 ? 1.294 -0.994 10.007 1.00 96.88 133 VAL A C 1
ATOM 1070 O O . VAL A 1 133 ? 1.216 -1.626 11.061 1.00 96.88 133 VAL A O 1
ATOM 1073 N N . VAL A 1 134 ? 0.247 -0.347 9.488 1.00 96.88 134 VAL A N 1
ATOM 1074 C CA . VAL A 1 134 ? -1.066 -0.283 10.148 1.00 96.88 134 VAL A CA 1
ATOM 1075 C C . VAL A 1 134 ? -1.712 -1.665 10.229 1.00 96.88 134 VAL A C 1
ATOM 1077 O O . VAL A 1 134 ? -2.269 -2.015 11.268 1.00 96.88 134 VAL A O 1
ATOM 1080 N N . THR A 1 135 ? -1.596 -2.471 9.173 1.00 97.38 135 THR A N 1
ATOM 1081 C CA . THR A 1 135 ? -2.137 -3.837 9.145 1.00 97.38 135 THR A CA 1
ATOM 1082 C C . THR A 1 135 ? -1.463 -4.707 10.197 1.00 97.38 135 THR A C 1
ATOM 1084 O O . THR A 1 135 ? -2.159 -5.349 10.977 1.00 97.38 135 THR A O 1
ATOM 1087 N N . HIS A 1 136 ? -0.129 -4.691 10.286 1.00 95.56 136 HIS A N 1
ATOM 1088 C CA . HIS A 1 136 ? 0.599 -5.470 11.294 1.00 95.56 136 HIS A CA 1
ATOM 1089 C C . HIS A 1 136 ? 0.268 -5.025 12.721 1.00 95.56 136 HIS A C 1
ATOM 1091 O O . HIS A 1 136 ? 0.063 -5.870 13.592 1.00 95.56 136 HIS A O 1
ATOM 1097 N N . TYR A 1 137 ? 0.162 -3.715 12.959 1.00 95.56 137 TYR A N 1
ATOM 1098 C CA . TYR A 1 137 ? -0.257 -3.197 14.260 1.00 95.56 137 TYR A CA 1
ATOM 1099 C C . TYR A 1 137 ? -1.662 -3.681 14.631 1.00 95.56 137 TYR A C 1
ATOM 1101 O O . TYR A 1 137 ? -1.857 -4.251 15.704 1.00 95.56 137 TYR A O 1
ATOM 1109 N N . GLN A 1 138 ? -2.638 -3.502 13.736 1.00 95.31 138 GLN A N 1
ATOM 1110 C CA . GLN A 1 138 ? -4.017 -3.905 13.997 1.00 95.31 138 GLN A CA 1
ATOM 1111 C C . GLN A 1 138 ? -4.142 -5.425 14.164 1.00 95.31 138 GLN A C 1
ATOM 1113 O O . GLN A 1 138 ? -4.930 -5.878 14.993 1.00 95.31 138 GLN A O 1
ATOM 1118 N N . HIS A 1 139 ? -3.362 -6.208 13.412 1.00 94.69 139 HIS A N 1
ATOM 1119 C CA . HIS A 1 139 ? -3.338 -7.669 13.510 1.00 94.69 139 HIS A CA 1
ATOM 1120 C C . HIS A 1 139 ? -2.814 -8.126 14.873 1.00 94.69 139 HIS A C 1
ATOM 1122 O O . HIS A 1 139 ? -3.457 -8.944 15.527 1.00 94.69 139 HIS A O 1
ATOM 1128 N N . ALA A 1 140 ? -1.739 -7.513 15.379 1.00 93.06 140 ALA A N 1
ATOM 1129 C CA . ALA A 1 140 ? -1.225 -7.796 16.720 1.00 93.06 140 ALA A CA 1
ATOM 1130 C C . ALA A 1 140 ? -2.250 -7.481 17.829 1.00 93.06 140 ALA A C 1
ATOM 1132 O O . ALA A 1 140 ? -2.370 -8.244 18.791 1.00 93.06 140 ALA A O 1
ATOM 1133 N N . GLN A 1 141 ? -3.037 -6.408 17.670 1.00 92.81 141 GLN A N 1
ATOM 1134 C CA . GLN A 1 141 ? -4.096 -6.022 18.613 1.00 92.81 141 GLN A CA 1
ATOM 1135 C C . GLN A 1 141 ? -5.209 -7.074 18.745 1.00 92.81 141 GLN A C 1
ATOM 1137 O O . GLN A 1 141 ? -5.827 -7.152 19.801 1.00 92.81 141 GLN A O 1
ATOM 1142 N N . THR A 1 142 ? -5.453 -7.915 17.731 1.00 89.25 142 THR A N 1
ATOM 1143 C CA . THR A 1 142 ? -6.542 -8.919 17.763 1.00 89.25 142 THR A CA 1
ATOM 1144 C C . THR A 1 142 ? -6.388 -9.966 18.870 1.00 89.25 142 THR A C 1
ATOM 1146 O O . THR A 1 142 ? -7.379 -10.523 19.335 1.00 89.25 142 THR A O 1
ATOM 1149 N N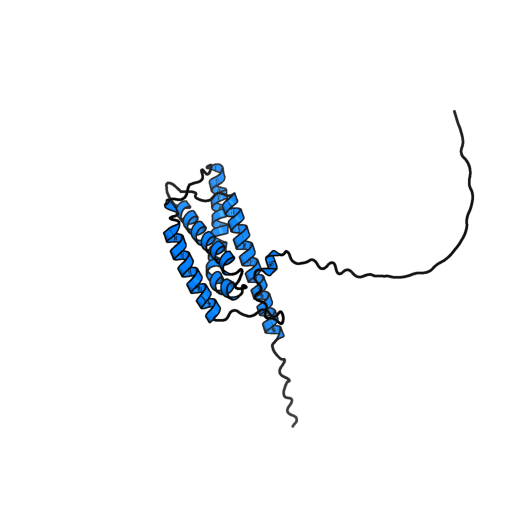 . SER A 1 143 ? -5.151 -10.213 19.308 1.00 88.81 143 SER A N 1
ATOM 1150 C CA . SER A 1 143 ? -4.814 -11.168 20.369 1.00 88.81 143 SER A CA 1
ATOM 1151 C C . SER A 1 143 ? -4.826 -10.566 21.780 1.00 88.81 143 SER A C 1
ATOM 1153 O O . SER A 1 143 ? -4.627 -11.287 22.758 1.00 88.81 143 SER A O 1
ATOM 1155 N N . MET A 1 144 ? -5.040 -9.252 21.906 1.00 90.56 144 MET A N 1
ATOM 1156 C CA . MET A 1 144 ? -5.025 -8.561 23.195 1.00 90.56 144 MET A CA 1
ATOM 1157 C C . MET A 1 144 ? -6.354 -8.704 23.941 1.00 90.56 144 MET A C 1
ATOM 1159 O O . MET A 1 144 ? -7.422 -8.791 23.341 1.00 90.56 144 MET A O 1
ATOM 1163 N N . THR A 1 145 ? -6.286 -8.670 25.274 1.00 88.44 145 THR A N 1
ATOM 1164 C CA . THR A 1 145 ? -7.468 -8.719 26.153 1.00 88.44 145 THR A CA 1
ATOM 1165 C C . THR A 1 145 ? -8.400 -7.521 25.951 1.00 88.44 145 THR A C 1
ATOM 1167 O O . THR A 1 145 ? -9.613 -7.664 26.082 1.00 88.44 145 THR A O 1
ATOM 1170 N N . ASP A 1 146 ? -7.837 -6.354 25.626 1.00 87.31 146 ASP A N 1
ATOM 1171 C CA . ASP A 1 146 ? -8.572 -5.130 25.293 1.00 87.31 146 ASP A CA 1
ATOM 1172 C C . ASP A 1 146 ? -8.080 -4.597 23.934 1.00 87.31 146 ASP A C 1
ATOM 1174 O O . ASP A 1 146 ? -7.147 -3.789 23.882 1.00 87.31 146 ASP A O 1
ATOM 1178 N N . PRO A 1 147 ? -8.610 -5.130 22.817 1.00 90.00 147 PRO A N 1
ATOM 1179 C CA . PRO A 1 147 ? -8.113 -4.820 21.486 1.00 90.00 147 PRO A CA 1
ATOM 1180 C C . PRO A 1 147 ? -8.447 -3.381 21.097 1.00 90.00 147 PRO A C 1
ATOM 1182 O O . PRO A 1 147 ? -9.604 -2.952 21.117 1.00 90.00 147 PRO A O 1
ATOM 1185 N N . ARG A 1 148 ? -7.430 -2.642 20.651 1.00 92.81 148 ARG A N 1
ATOM 1186 C CA . ARG A 1 148 ? -7.612 -1.295 20.106 1.00 92.81 148 ARG A CA 1
ATOM 1187 C C . ARG A 1 148 ? -7.813 -1.349 18.601 1.00 92.81 148 ARG A C 1
ATOM 1189 O O . ARG A 1 148 ? -6.942 -1.805 17.864 1.00 92.81 148 ARG A O 1
ATOM 1196 N N . PHE A 1 149 ? -8.944 -0.830 18.138 1.00 94.12 149 PHE A N 1
ATOM 1197 C CA . PHE A 1 149 ? -9.248 -0.719 16.713 1.00 94.12 149 PHE A CA 1
ATOM 1198 C C . PHE A 1 149 ? -8.919 0.686 16.225 1.00 94.12 149 PHE A C 1
ATOM 1200 O O . PHE A 1 149 ? -9.611 1.627 16.587 1.00 94.12 149 PHE A O 1
ATOM 1207 N N . ILE A 1 150 ? -7.867 0.848 15.429 1.00 95.19 150 ILE A N 1
ATOM 1208 C CA . ILE A 1 150 ? -7.485 2.129 14.806 1.00 95.19 150 ILE A CA 1
ATOM 1209 C C . ILE A 1 150 ? -7.922 2.220 13.338 1.00 95.19 150 ILE A C 1
ATOM 1211 O O . ILE A 1 150 ? -7.699 3.236 12.685 1.00 95.19 150 ILE A O 1
ATOM 1215 N N . ILE A 1 151 ? -8.523 1.149 12.819 1.00 95.06 151 ILE A N 1
ATOM 1216 C CA . ILE A 1 151 ? -9.127 1.070 11.491 1.00 95.06 151 ILE A CA 1
ATOM 1217 C C . ILE A 1 151 ? -10.464 0.334 11.583 1.00 95.06 151 ILE A C 1
ATOM 1219 O O . ILE A 1 151 ? -10.610 -0.603 12.371 1.00 95.06 151 ILE A O 1
ATOM 1223 N N . ASP A 1 152 ? -11.426 0.743 10.762 1.00 94.81 152 ASP A N 1
ATOM 1224 C CA . ASP A 1 152 ? -12.711 0.063 10.611 1.00 94.81 152 ASP A CA 1
ATOM 1225 C C . ASP A 1 152 ? -12.764 -0.823 9.347 1.00 94.81 152 ASP A C 1
ATOM 1227 O O . ASP A 1 152 ? -11.791 -0.967 8.597 1.00 94.81 152 ASP A O 1
ATOM 1231 N N . CYS A 1 153 ? -13.921 -1.448 9.104 1.00 94.38 153 CYS A N 1
ATOM 1232 C CA . CYS A 1 153 ? -14.126 -2.310 7.939 1.00 94.38 153 CYS A CA 1
ATOM 1233 C C . CYS A 1 153 ? -13.986 -1.567 6.598 1.00 94.38 153 CYS A C 1
ATOM 1235 O O . CYS A 1 153 ? -13.551 -2.166 5.607 1.00 94.38 153 CYS A O 1
ATOM 1237 N N . ASP A 1 154 ? -14.357 -0.289 6.534 1.00 95.50 154 ASP A N 1
ATOM 1238 C CA . ASP A 1 154 ? -14.283 0.504 5.307 1.00 95.50 154 ASP A CA 1
ATOM 1239 C C . ASP A 1 154 ? -12.834 0.893 5.008 1.00 95.50 154 ASP A C 1
ATOM 1241 O O . ASP A 1 154 ? -12.379 0.758 3.864 1.00 95.50 154 ASP A O 1
ATOM 1245 N N . ASN A 1 155 ? -12.065 1.253 6.040 1.00 96.00 155 ASN A N 1
ATOM 1246 C CA . ASN A 1 155 ? -10.620 1.426 5.945 1.00 96.00 155 ASN A CA 1
ATOM 1247 C C . ASN A 1 155 ? -9.944 0.150 5.436 1.00 96.00 155 ASN A C 1
ATOM 1249 O O . ASN A 1 155 ? -9.192 0.221 4.463 1.00 96.00 155 ASN A O 1
ATOM 1253 N N . ILE A 1 156 ? -10.237 -1.014 6.027 1.00 97.12 156 ILE A N 1
ATOM 1254 C CA . ILE A 1 156 ? -9.639 -2.291 5.604 1.00 97.12 156 ILE A CA 1
ATOM 1255 C C . ILE A 1 156 ? -9.963 -2.580 4.135 1.00 97.12 156 ILE A C 1
ATOM 1257 O O . ILE A 1 156 ? -9.076 -2.954 3.371 1.00 97.12 156 ILE A O 1
ATOM 1261 N N . ARG A 1 157 ? -11.201 -2.334 3.691 1.00 97.50 157 ARG A N 1
ATOM 1262 C CA . ARG A 1 157 ? -11.593 -2.523 2.285 1.00 97.50 157 ARG A CA 1
ATOM 1263 C C . ARG A 1 157 ? -10.828 -1.601 1.336 1.00 97.50 157 ARG A C 1
ATOM 1265 O O . ARG A 1 157 ? -10.384 -2.038 0.269 1.00 97.50 157 ARG A O 1
ATOM 1272 N N . ALA A 1 158 ? -10.669 -0.333 1.709 1.00 97.56 158 ALA A N 1
ATOM 1273 C CA . ALA A 1 158 ? -9.923 0.639 0.919 1.00 97.56 158 ALA A CA 1
ATOM 1274 C C . ALA A 1 158 ? -8.430 0.282 0.845 1.00 97.56 158 ALA A C 1
ATOM 1276 O O . ALA A 1 158 ? -7.827 0.387 -0.226 1.00 97.56 158 ALA A O 1
ATOM 1277 N N . MET A 1 159 ? -7.843 -0.165 1.957 1.00 98.19 159 MET A N 1
ATOM 1278 C CA . MET A 1 159 ? -6.457 -0.637 2.019 1.00 98.19 159 MET A CA 1
ATOM 1279 C C . MET A 1 159 ? -6.263 -1.901 1.180 1.00 98.19 159 MET A C 1
ATOM 1281 O O . MET A 1 159 ? -5.354 -1.949 0.356 1.00 98.19 159 MET A O 1
ATOM 1285 N N . TYR A 1 160 ? -7.167 -2.877 1.299 1.00 98.06 160 TYR A N 1
ATOM 1286 C CA . TYR A 1 160 ? -7.151 -4.100 0.497 1.00 98.06 160 TYR A CA 1
ATOM 1287 C C . TYR A 1 160 ? -7.214 -3.797 -0.993 1.00 98.06 160 TYR A C 1
ATOM 1289 O O . TYR A 1 160 ? -6.398 -4.300 -1.756 1.00 98.06 160 TYR A O 1
ATOM 1297 N N . THR A 1 161 ? -8.130 -2.924 -1.414 1.00 97.56 161 THR A N 1
ATOM 1298 C CA . THR A 1 161 ? -8.263 -2.537 -2.825 1.00 97.56 161 THR A CA 1
ATOM 1299 C C . THR A 1 161 ? -6.970 -1.911 -3.354 1.00 97.56 161 THR A C 1
ATOM 1301 O O . THR A 1 161 ? -6.514 -2.258 -4.441 1.00 97.56 161 THR A O 1
ATOM 1304 N N . GLN A 1 162 ? -6.343 -1.019 -2.581 1.00 95.38 162 GLN A N 1
ATOM 1305 C CA . GLN A 1 162 ? -5.076 -0.388 -2.963 1.00 95.38 162 GLN A CA 1
ATOM 1306 C C . GLN A 1 162 ? -3.937 -1.406 -3.080 1.00 95.38 162 GLN A C 1
ATOM 1308 O O . GLN A 1 162 ? -3.253 -1.438 -4.106 1.00 95.38 162 GLN A O 1
ATOM 1313 N N . SER A 1 163 ? -3.774 -2.266 -2.075 1.00 97.44 163 SER A N 1
ATOM 1314 C CA . SER A 1 163 ? -2.777 -3.338 -2.073 1.00 97.44 163 SER A CA 1
ATOM 1315 C C . SER A 1 163 ? -3.004 -4.315 -3.227 1.00 97.44 163 SER A C 1
ATOM 1317 O O . SER A 1 163 ? -2.082 -4.620 -3.979 1.00 97.44 163 SER A O 1
ATOM 1319 N N . HIS A 1 164 ? -4.244 -4.747 -3.448 1.00 97.06 164 HIS A N 1
ATOM 1320 C CA . HIS A 1 164 ? -4.592 -5.712 -4.487 1.00 97.06 164 HIS A CA 1
ATOM 1321 C C . HIS A 1 164 ? -4.322 -5.151 -5.885 1.00 97.06 164 HIS A C 1
ATOM 1323 O O . HIS A 1 164 ? -3.763 -5.839 -6.743 1.00 97.06 164 HIS A O 1
ATOM 1329 N N . ASN A 1 165 ? -4.666 -3.883 -6.116 1.00 94.94 165 ASN A N 1
ATOM 1330 C CA . ASN A 1 165 ? -4.381 -3.207 -7.378 1.00 94.94 165 ASN A CA 1
ATOM 1331 C C . ASN A 1 165 ? -2.873 -3.100 -7.626 1.00 94.94 165 ASN A C 1
ATOM 1333 O O . ASN A 1 165 ? -2.420 -3.370 -8.738 1.00 94.94 165 ASN A O 1
ATOM 1337 N N . ALA A 1 166 ? -2.089 -2.769 -6.597 1.00 93.50 166 ALA A N 1
ATOM 1338 C CA . ALA A 1 166 ? -0.634 -2.720 -6.697 1.00 93.50 166 ALA A CA 1
ATOM 1339 C C . ALA A 1 166 ? -0.028 -4.107 -6.979 1.00 93.50 166 ALA A C 1
ATOM 1341 O O . ALA A 1 166 ? 0.809 -4.236 -7.871 1.00 93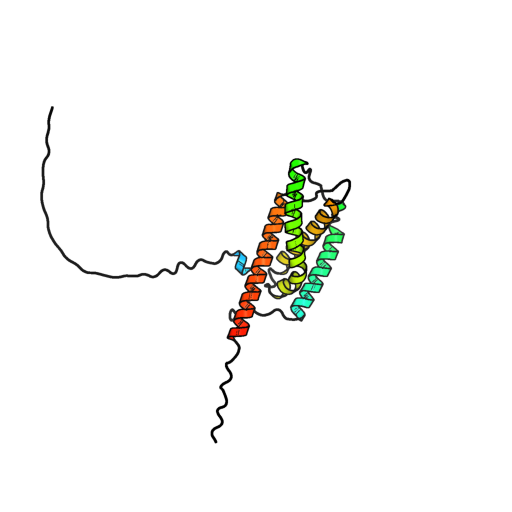.50 166 ALA A O 1
ATOM 1342 N N . HIS A 1 167 ? -0.499 -5.149 -6.288 1.00 95.06 167 HIS A N 1
ATOM 1343 C CA . HIS A 1 167 ? -0.079 -6.535 -6.509 1.00 95.06 167 HIS A CA 1
ATOM 1344 C C . HIS A 1 167 ? -0.389 -7.009 -7.937 1.00 95.06 167 HIS A C 1
ATOM 1346 O O . HIS A 1 167 ? 0.457 -7.596 -8.617 1.00 95.06 167 HIS A O 1
ATOM 1352 N N . THR A 1 168 ? -1.600 -6.721 -8.414 1.00 94.44 168 THR A N 1
ATOM 1353 C CA . THR A 1 168 ? -2.048 -7.081 -9.764 1.00 94.44 168 THR A CA 1
ATOM 1354 C C . THR A 1 168 ? -1.214 -6.367 -10.823 1.00 94.44 168 THR A C 1
ATOM 1356 O O . THR A 1 168 ? -0.726 -7.010 -11.751 1.00 94.44 168 THR A O 1
ATOM 1359 N N . ALA A 1 169 ? -0.995 -5.059 -10.663 1.00 90.50 169 ALA A N 1
ATOM 1360 C CA . ALA A 1 169 ? -0.169 -4.278 -11.576 1.00 90.50 169 ALA A CA 1
ATOM 1361 C C . ALA A 1 169 ? 1.279 -4.793 -11.607 1.00 90.50 169 ALA A C 1
ATOM 1363 O O . ALA A 1 169 ? 1.847 -4.953 -12.688 1.00 90.50 169 ALA A O 1
ATOM 1364 N N . PHE A 1 170 ? 1.854 -5.132 -10.450 1.00 91.69 170 PHE A N 1
ATOM 1365 C CA . PHE A 1 170 ? 3.194 -5.711 -10.374 1.00 91.69 170 PHE A CA 1
ATOM 1366 C C . PHE A 1 170 ? 3.272 -7.046 -11.120 1.00 91.69 170 PHE A C 1
ATOM 1368 O O . PHE A 1 170 ? 4.139 -7.231 -11.970 1.00 91.69 170 PHE A O 1
ATOM 1375 N N . THR A 1 171 ? 2.323 -7.949 -10.861 1.00 92.31 171 THR A N 1
ATOM 1376 C CA . THR A 1 171 ? 2.270 -9.275 -11.494 1.00 92.31 171 THR A CA 1
ATOM 1377 C C . THR A 1 171 ? 2.142 -9.171 -13.014 1.00 92.31 171 THR A C 1
ATOM 1379 O O . THR A 1 171 ? 2.867 -9.852 -13.739 1.00 92.31 171 THR A O 1
ATOM 1382 N N . GLN A 1 172 ? 1.270 -8.285 -13.507 1.00 90.50 172 GLN A N 1
ATOM 1383 C CA . GLN A 1 172 ? 1.130 -8.009 -14.942 1.00 90.50 172 GLN A CA 1
ATOM 1384 C C . GLN A 1 172 ? 2.445 -7.506 -15.537 1.00 90.50 172 GLN A C 1
ATOM 1386 O O . GLN A 1 172 ? 2.909 -8.025 -16.549 1.00 90.50 172 GLN A O 1
ATOM 1391 N N . THR A 1 173 ? 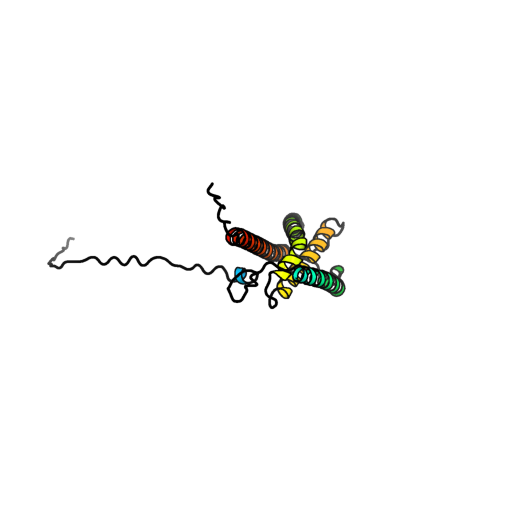3.090 -6.556 -14.863 1.00 87.75 173 THR A N 1
ATOM 1392 C CA . THR A 1 173 ? 4.342 -5.965 -15.339 1.00 87.75 173 THR A CA 1
ATOM 1393 C C . THR A 1 173 ? 5.478 -6.995 -15.389 1.00 87.75 173 THR A C 1
ATOM 1395 O O . THR A 1 173 ? 6.252 -7.031 -16.344 1.00 87.75 173 THR A O 1
ATOM 1398 N N . MET A 1 174 ? 5.556 -7.890 -14.401 1.00 89.31 174 MET A N 1
ATOM 1399 C CA . MET A 1 174 ? 6.522 -8.992 -14.394 1.00 89.31 174 MET A CA 1
ATOM 1400 C C . MET A 1 174 ? 6.255 -10.015 -15.505 1.00 89.31 174 MET A C 1
ATOM 1402 O O . MET A 1 174 ? 7.201 -10.507 -16.120 1.00 89.31 174 MET A O 1
ATOM 1406 N N . ALA A 1 175 ? 4.987 -10.314 -15.798 1.00 88.94 175 ALA A N 1
ATOM 1407 C CA . ALA A 1 175 ? 4.621 -11.191 -16.907 1.00 88.94 175 ALA A CA 1
ATOM 1408 C C . ALA A 1 175 ? 4.999 -10.579 -18.268 1.00 88.94 175 ALA A C 1
ATOM 1410 O O . ALA A 1 175 ? 5.551 -11.273 -19.120 1.00 88.94 175 ALA A O 1
ATOM 1411 N N . GLU A 1 176 ? 4.770 -9.277 -18.459 1.00 87.00 176 GLU A N 1
ATOM 1412 C CA . GLU A 1 176 ? 5.180 -8.553 -19.670 1.00 87.00 176 GLU A CA 1
ATOM 1413 C C . GLU A 1 176 ? 6.703 -8.574 -19.865 1.00 87.00 176 GLU A C 1
ATOM 1415 O O . GLU A 1 176 ? 7.181 -8.860 -20.966 1.00 87.00 176 GLU A O 1
ATOM 1420 N N . LEU A 1 177 ? 7.470 -8.339 -18.792 1.00 85.75 177 LEU A N 1
ATOM 1421 C CA . LEU A 1 177 ? 8.933 -8.435 -18.817 1.00 85.75 177 LEU A CA 1
ATOM 1422 C C . LEU A 1 177 ? 9.402 -9.839 -19.213 1.00 85.75 177 LEU A C 1
ATOM 1424 O O . LEU A 1 177 ? 10.287 -9.972 -20.058 1.00 85.75 177 LEU A O 1
ATOM 1428 N N . ALA A 1 178 ? 8.776 -10.883 -18.663 1.00 86.31 178 ALA A N 1
ATOM 1429 C CA . ALA A 1 178 ? 9.101 -12.259 -19.017 1.00 86.31 178 ALA A CA 1
ATOM 1430 C C . ALA A 1 178 ? 8.853 -12.533 -20.511 1.00 86.31 178 ALA A C 1
ATOM 1432 O O . ALA A 1 178 ? 9.717 -13.097 -21.178 1.00 86.31 178 ALA A O 1
ATOM 1433 N N . VAL A 1 179 ? 7.720 -12.102 -21.076 1.00 86.12 179 VAL A N 1
ATOM 1434 C CA . VAL A 1 179 ? 7.411 -12.295 -22.509 1.00 86.12 179 VAL A CA 1
ATOM 1435 C C . VAL A 1 179 ? 8.410 -11.563 -23.414 1.00 86.12 179 VAL A C 1
ATOM 1437 O O . VAL A 1 179 ? 8.824 -12.103 -24.447 1.00 86.12 179 VAL A O 1
ATOM 1440 N N . MET A 1 180 ? 8.828 -10.354 -23.029 1.00 81.31 180 MET A N 1
ATOM 1441 C CA . MET A 1 180 ? 9.807 -9.571 -23.786 1.00 81.31 180 MET A CA 1
ATOM 1442 C C . MET A 1 180 ? 11.184 -10.250 -23.813 1.00 81.31 180 MET A C 1
ATOM 1444 O O . MET A 1 180 ? 11.811 -10.300 -24.871 1.00 81.31 180 MET A O 1
ATOM 1448 N N . GLU A 1 181 ? 11.616 -10.839 -22.695 1.00 78.19 181 GLU A N 1
ATOM 1449 C CA . GLU A 1 181 ? 12.889 -11.567 -22.593 1.00 78.19 181 GLU A CA 1
ATOM 1450 C C . GLU A 1 181 ? 12.925 -12.788 -23.530 1.00 78.19 181 GLU A C 1
ATOM 1452 O O . GLU A 1 181 ? 13.885 -12.970 -24.278 1.00 78.19 181 GLU A O 1
ATOM 1457 N N . HIS A 1 182 ? 11.833 -13.559 -23.593 1.00 78.12 182 HIS A N 1
ATOM 1458 C CA . HIS A 1 182 ? 11.724 -14.713 -24.497 1.00 78.12 182 HIS A CA 1
ATOM 1459 C C . HIS A 1 182 ? 11.671 -14.310 -25.980 1.00 78.12 182 HIS A C 1
ATOM 1461 O O . HIS A 1 182 ? 12.123 -15.058 -26.846 1.00 78.12 182 HIS A O 1
ATOM 1467 N N . SER A 1 183 ? 11.124 -13.132 -26.289 1.00 73.88 183 SER A N 1
ATOM 1468 C CA . SER A 1 183 ? 10.989 -12.638 -27.668 1.00 73.88 183 SER A CA 1
ATOM 1469 C C . SER A 1 183 ? 12.277 -12.004 -28.208 1.00 73.88 183 SER A C 1
ATOM 1471 O O . SER A 1 183 ? 12.459 -11.919 -29.421 1.00 73.88 183 SER A O 1
ATOM 1473 N N . ALA A 1 184 ? 13.173 -11.560 -27.322 1.00 64.06 184 ALA A N 1
ATOM 1474 C CA . ALA A 1 184 ? 14.440 -10.918 -27.672 1.00 64.06 184 ALA A CA 1
ATOM 1475 C C . ALA A 1 184 ? 15.597 -11.910 -27.893 1.00 64.06 184 ALA A C 1
ATOM 1477 O O . ALA A 1 184 ? 16.691 -11.494 -28.273 1.00 64.06 184 ALA A O 1
ATOM 1478 N N . GLN A 1 185 ? 15.382 -13.211 -27.673 1.00 58.75 185 GLN A N 1
ATOM 1479 C CA . GLN A 1 185 ? 16.419 -14.228 -27.825 1.00 58.75 185 GLN A CA 1
ATOM 1480 C C . GLN A 1 185 ? 16.600 -14.586 -29.319 1.00 58.75 185 GLN A C 1
ATOM 1482 O O . GLN A 1 185 ? 15.692 -15.158 -29.931 1.00 58.75 185 GLN A O 1
ATOM 1487 N N . PRO A 1 186 ? 17.744 -14.257 -29.955 1.00 54.62 186 PRO A N 1
ATOM 1488 C CA . PRO A 1 186 ? 17.959 -14.569 -31.362 1.00 54.62 186 PRO A CA 1
ATOM 1489 C C . PRO A 1 186 ? 18.062 -16.087 -31.536 1.00 54.62 186 PRO A C 1
ATOM 1491 O O . PRO A 1 186 ? 18.903 -16.733 -30.911 1.00 54.62 186 PRO A O 1
ATOM 1494 N N . ARG A 1 187 ? 17.227 -16.670 -32.410 1.00 54.78 187 ARG A N 1
ATOM 1495 C CA . ARG A 1 187 ? 17.420 -18.046 -32.896 1.00 54.78 187 ARG A CA 1
ATOM 1496 C C . ARG A 1 187 ? 18.805 -18.122 -33.540 1.00 54.78 187 ARG A C 1
ATOM 1498 O O . ARG A 1 187 ? 18.990 -17.614 -34.643 1.00 54.78 187 ARG A O 1
ATOM 1505 N N . SER A 1 188 ? 19.780 -18.717 -32.859 1.00 58.38 188 SER A N 1
ATOM 1506 C CA . SER A 1 188 ? 21.094 -18.976 -33.448 1.00 58.38 188 SER A CA 1
ATOM 1507 C C . SER A 1 188 ? 20.909 -19.846 -34.701 1.00 58.38 188 SER A C 1
ATOM 1509 O O . SER A 1 188 ? 20.241 -20.881 -34.611 1.00 58.38 188 SER A O 1
ATOM 1511 N N . PRO A 1 189 ? 21.440 -19.459 -35.877 1.00 55.91 189 PRO A N 1
ATOM 1512 C CA . PRO A 1 189 ? 21.379 -20.312 -37.052 1.00 55.91 189 PRO A CA 1
ATOM 1513 C C . PRO A 1 189 ? 22.252 -21.542 -36.802 1.00 55.91 189 PRO A C 1
ATOM 1515 O O . PRO A 1 189 ? 23.432 -21.423 -36.474 1.00 55.91 189 PRO A O 1
ATOM 1518 N N . ALA A 1 190 ? 21.647 -22.722 -36.931 1.00 57.03 190 ALA A N 1
ATOM 1519 C CA . ALA A 1 190 ? 22.349 -23.993 -36.898 1.00 57.03 190 ALA A CA 1
ATOM 1520 C C . ALA A 1 190 ? 23.478 -23.965 -37.937 1.00 57.03 190 ALA A C 1
ATOM 1522 O O . ALA A 1 190 ? 23.233 -23.869 -39.138 1.00 57.03 190 ALA A O 1
ATOM 1523 N N . SER A 1 191 ? 24.719 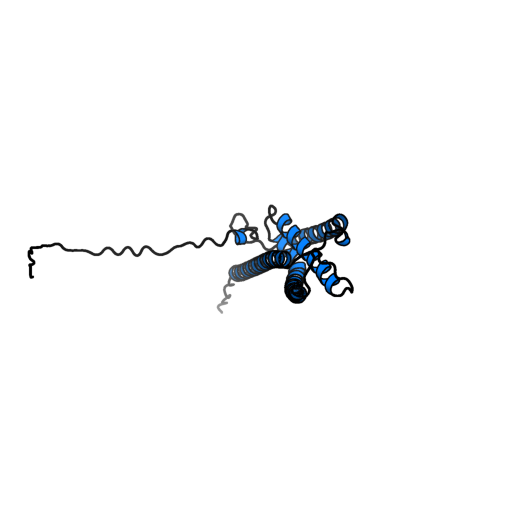-24.013 -37.463 1.00 54.94 191 SER A N 1
ATOM 1524 C CA . SER A 1 191 ? 25.908 -24.167 -38.288 1.00 54.94 191 SER A CA 1
ATOM 1525 C C . SER A 1 191 ? 25.889 -25.556 -38.925 1.00 54.94 191 SER A C 1
ATOM 1527 O O . SER A 1 191 ? 26.330 -26.535 -38.327 1.00 54.94 191 SER A O 1
ATOM 1529 N N . SER A 1 192 ? 25.332 -25.651 -40.129 1.00 58.12 192 SER A N 1
ATOM 1530 C CA . SER A 1 192 ? 25.492 -26.800 -41.013 1.00 58.12 192 SER A CA 1
ATOM 1531 C C . SER A 1 192 ? 26.888 -26.748 -41.627 1.00 58.12 192 SER A C 1
ATOM 1533 O O . SER A 1 192 ? 27.132 -25.977 -42.553 1.00 58.12 192 SER A O 1
ATOM 1535 N N . THR A 1 193 ? 27.803 -27.545 -41.085 1.00 61.00 193 THR A N 1
ATOM 1536 C CA . THR A 1 193 ? 29.108 -27.850 -41.678 1.00 61.00 193 THR A CA 1
ATOM 1537 C C . THR A 1 193 ? 28.888 -28.819 -42.845 1.00 61.00 193 THR A C 1
ATOM 1539 O O . THR A 1 193 ? 28.435 -29.938 -42.592 1.00 61.00 193 THR A O 1
ATOM 1542 N N . PRO A 1 194 ? 29.156 -28.452 -44.113 1.00 63.22 194 PRO A N 1
ATOM 1543 C CA . PRO A 1 194 ? 29.259 -29.438 -45.174 1.00 63.22 194 PRO A CA 1
ATOM 1544 C C . PRO A 1 194 ? 30.659 -30.066 -45.154 1.00 63.22 194 PRO A C 1
ATOM 1546 O O . PRO A 1 194 ? 31.641 -29.410 -44.803 1.00 63.22 194 PRO A O 1
ATOM 1549 N N . SER A 1 195 ? 30.682 -31.362 -45.459 1.00 65.00 195 SER A N 1
ATOM 1550 C CA . SER A 1 195 ? 31.849 -32.250 -45.519 1.00 65.00 195 SER A CA 1
ATOM 1551 C C . SER A 1 195 ? 32.851 -31.892 -46.610 1.00 65.00 195 SER A C 1
ATOM 1553 O O . SER A 1 195 ? 32.428 -31.306 -47.631 1.00 65.00 195 SER A O 1
#

Secondary structure (DSSP, 8-state):
-----------------------------PPPTTGGGS--B-TTSPBPPPPHHHHHHHHHHHHHHHHHHHHHH-GGGSPPP---HHHHHHHHHHHHHHHHHHHHHHTTHHHHHHHS-HHHHHHHHHHHHHHHHHHHHHHHHTTSSS---SS-HHHHHHHHHHHHHHHHHHHHHHHHHHHHHHHSS----------

Sequence (195 aa):
MPHQQPQQSPAPSQQSPLQSDQQSQSQSQSPPAQQAIMQGRLPNGQLCRPTAEDIHEGTEFIAKFREEWTKERNLDSVATHFIPENERLKLYEMLDQLAALVHDLDHKLPVMYGMMKRDKREELIKKLVIISVVTHYQHAQTSMTDPRFIIDCDNIRAMYTQSHNAHTAFTQTMAELAVMEHSAQPRSPASSTPS

pLDDT: mean 80.8, std 18.94, range [43.5, 98.19]